Protein AF-A0A1I2I7W9-F1 (afdb_monomer)

Sequence (180 aa):
MHSGESLHETDEVDRSGVEVEASRLRRAVLVIGSAEVLRALRAHGTIAWFRISAGVDPLDSLGRPPLVVLRYADPQDRVRLAIPPTVETFEGNVAWVADVSAENWNLEPRRVRDELSGAAPGYPGVLSDLKHGDQDFCIRATRDLELLLARIERLHDGVRGGGPVRAGHRNPEFSPHRLH

Radius of gyration: 27.95 Å; Cα contacts (8 Å, |Δi|>4): 196; chains: 1; bounding box: 94×87×68 Å

Organism: NCBI:txid68239

pLDDT: mean 79.41, std 20.88, range [38.62, 98.19]

Mean predicted aligned error: 13.18 Å

Nearest PDB structures (foldseek):
  6zv6-assembly1_h  TM=3.767E-01  e=3.930E-01  Homo sapiens
  1j3m-assembly1_B  TM=2.142E-01  e=5.155E-02  Thermus thermophilus
  3khx-assembly1_A  TM=4.811E-01  e=2.342E+00  Staphylococcus aureus subsp. aureus COL
  4qjv-assembly2_D  TM=3.549E-01  e=1.266E+00  Thermococcus kodakarensis KOD1
  5ckw-assembly1_A  TM=4.582E-01  e=2.649E+00  Legionella pneumophila str. Lens

Solvent-accessible surface area (backbone atoms only — not comparable to full-atom values): 11030 Å² total; per-residue (Å²): 136,84,90,88,83,84,88,79,93,85,88,84,77,64,66,64,59,55,52,50,51,50,48,48,62,63,64,63,62,71,71,56,48,73,64,60,55,47,53,31,54,47,71,80,39,57,69,69,45,76,51,74,42,46,18,64,39,90,88,79,70,43,33,27,46,42,36,37,39,35,23,53,70,64,75,51,66,71,55,68,66,47,50,35,59,55,36,62,68,44,90,56,85,53,60,43,41,46,48,67,91,53,76,61,27,38,43,34,37,43,66,59,53,51,50,62,69,70,45,62,90,88,63,82,53,58,60,55,50,44,27,76,73,35,48,69,57,12,49,42,42,36,57,35,49,56,58,49,39,59,54,57,43,53,66,67,75,77,73,82,73,80,66,82,80,76,86,79,77,88,82,79,85,85,78,86,78,84,81,134

Foldseek 3Di:
DDDDDYDDDDDPPDPPVVVVVVVVVVVPQVPPDPVLLCLLPCLQAAWPDKDWQATADPPPRFTWFTKIKTAHPDRDVLLVVPLQVLQQPQPFPARWGWDPPDRIIMTGGPVLVVQVVPDDPPDPCSRVCCRVPPRVNRSRNNVSVNVSSVSSSPPVVPPPPPDDDPPDDDDDDDDDDDDD

Structure (mmCIF, N/CA/C/O backbone):
data_AF-A0A1I2I7W9-F1
#
_entry.id   AF-A0A1I2I7W9-F1
#
loop_
_atom_site.group_PDB
_atom_site.id
_atom_site.type_symbol
_atom_site.label_atom_id
_atom_site.label_alt_id
_atom_site.label_comp_id
_atom_site.label_asym_id
_atom_site.label_entity_id
_atom_site.label_seq_id
_atom_site.pdbx_PDB_ins_code
_atom_site.Cartn_x
_atom_site.Cartn_y
_atom_site.Cartn_z
_atom_site.occupancy
_atom_site.B_iso_or_equiv
_atom_site.auth_seq_id
_atom_site.auth_comp_id
_atom_site.auth_asym_id
_atom_site.auth_atom_id
_atom_site.pdbx_PDB_model_num
ATOM 1 N N . MET A 1 1 ? 60.727 -49.723 -18.153 1.00 43.91 1 MET A N 1
ATOM 2 C CA . MET A 1 1 ? 60.410 -48.639 -17.203 1.00 43.91 1 MET A CA 1
ATOM 3 C C . MET A 1 1 ? 58.992 -48.196 -17.494 1.00 43.91 1 MET A C 1
ATOM 5 O O . MET A 1 1 ? 58.698 -47.868 -18.635 1.00 43.91 1 MET A O 1
ATOM 9 N N . HIS A 1 2 ? 58.114 -48.379 -16.512 1.00 43.47 2 HIS A N 1
ATOM 10 C CA . HIS A 1 2 ? 56.685 -48.088 -16.572 1.00 43.47 2 HIS A CA 1
ATOM 11 C C . HIS A 1 2 ? 56.391 -46.593 -16.390 1.00 43.47 2 HIS A C 1
ATOM 13 O O . HIS A 1 2 ? 57.210 -45.871 -15.825 1.00 43.47 2 HIS A O 1
ATOM 19 N N . SER A 1 3 ? 55.156 -46.243 -16.760 1.00 43.12 3 SER A N 1
ATOM 20 C CA . SER A 1 3 ? 54.293 -45.232 -16.133 1.00 43.12 3 SER A CA 1
ATOM 21 C C . SER A 1 3 ? 54.180 -43.880 -16.830 1.00 43.12 3 SER A C 1
ATOM 23 O O . SER A 1 3 ? 55.151 -43.147 -16.987 1.00 43.12 3 SER A O 1
ATOM 25 N N . GLY A 1 4 ? 52.929 -43.548 -17.165 1.00 43.44 4 GLY A N 1
ATOM 26 C CA . GLY A 1 4 ? 52.498 -42.220 -17.581 1.00 43.44 4 GLY A CA 1
ATOM 27 C C . GLY A 1 4 ? 51.052 -42.146 -18.087 1.00 43.44 4 GLY A C 1
ATOM 28 O O . GLY A 1 4 ? 50.809 -41.409 -19.032 1.00 43.44 4 GLY A O 1
ATOM 29 N N . GLU A 1 5 ? 50.112 -42.911 -17.517 1.00 47.84 5 GLU A N 1
ATOM 30 C CA . GLU A 1 5 ? 48.668 -42.715 -17.726 1.00 47.84 5 GLU A CA 1
ATOM 31 C C . GLU A 1 5 ? 48.056 -41.940 -16.542 1.00 47.84 5 GLU A C 1
ATOM 33 O O . GLU A 1 5 ? 48.283 -42.306 -15.389 1.00 47.84 5 GLU A O 1
ATOM 38 N N . SER A 1 6 ? 47.184 -40.979 -16.881 1.00 48.12 6 SER A N 1
ATOM 39 C CA . SER A 1 6 ? 45.877 -40.697 -16.251 1.00 48.12 6 SER A CA 1
ATOM 40 C C . SER A 1 6 ? 45.653 -39.491 -15.309 1.00 48.12 6 SER A C 1
ATOM 42 O O . SER A 1 6 ? 46.415 -39.247 -14.378 1.00 48.12 6 SER A O 1
ATOM 44 N N . LEU A 1 7 ? 44.465 -38.889 -15.546 1.00 48.12 7 LEU A N 1
ATOM 45 C CA . LEU A 1 7 ? 43.529 -38.129 -14.676 1.00 48.12 7 LEU A CA 1
ATOM 46 C C . LEU A 1 7 ? 43.910 -36.680 -14.303 1.00 48.12 7 LEU A C 1
ATOM 48 O O . LEU A 1 7 ? 45.039 -36.411 -13.920 1.00 48.12 7 LEU A O 1
ATOM 52 N N . HIS A 1 8 ? 43.056 -35.654 -14.432 1.00 43.59 8 HIS A N 1
ATOM 53 C CA . HIS A 1 8 ? 41.634 -35.454 -14.066 1.00 43.59 8 HIS A CA 1
ATOM 54 C C . HIS A 1 8 ? 41.047 -34.336 -14.973 1.00 43.59 8 HIS A C 1
ATOM 56 O O . HIS A 1 8 ? 41.769 -33.388 -15.266 1.00 43.59 8 HIS A O 1
ATOM 62 N N . GLU A 1 9 ? 39.825 -34.299 -15.525 1.00 49.66 9 GLU A N 1
ATOM 63 C CA . GLU A 1 9 ? 38.468 -34.674 -15.077 1.00 49.66 9 GLU A CA 1
ATOM 64 C C . GLU A 1 9 ? 38.151 -34.301 -13.625 1.00 49.66 9 GLU A C 1
ATOM 66 O O . 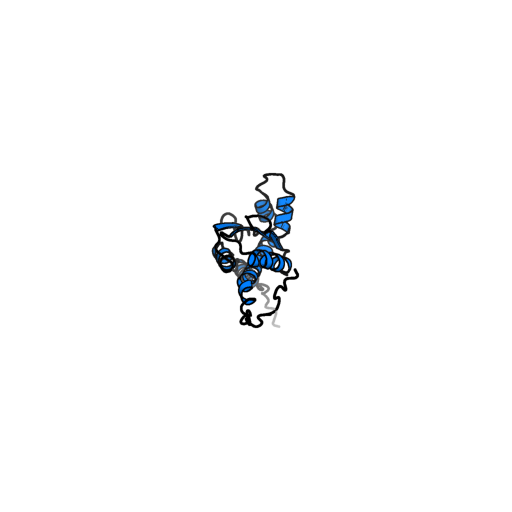GLU A 1 9 ? 38.387 -35.093 -12.718 1.00 49.66 9 GLU A O 1
ATOM 71 N N . THR A 1 10 ? 37.702 -33.056 -13.420 1.00 47.03 10 THR A N 1
ATOM 72 C CA . THR A 1 10 ? 36.359 -32.682 -12.920 1.00 47.03 10 THR A CA 1
ATOM 73 C C . THR A 1 10 ? 36.389 -31.219 -12.475 1.00 47.03 10 THR A C 1
ATOM 75 O O . THR A 1 10 ? 36.989 -30.906 -11.452 1.00 47.03 10 THR A O 1
ATOM 78 N N . ASP A 1 11 ? 35.707 -30.339 -13.204 1.00 44.62 11 ASP A N 1
ATOM 79 C CA . ASP A 1 11 ? 35.277 -29.035 -12.679 1.00 44.62 11 ASP A CA 1
ATOM 80 C C . ASP A 1 11 ? 33.856 -28.745 -13.192 1.00 44.62 11 ASP A C 1
ATOM 82 O O . ASP A 1 11 ? 33.544 -27.740 -13.827 1.00 44.62 11 ASP A O 1
ATOM 86 N N . GLU A 1 12 ? 32.983 -29.730 -12.978 1.00 46.81 12 GLU A N 1
ATOM 87 C CA . GLU A 1 12 ? 31.532 -29.605 -13.113 1.00 46.81 12 GLU A CA 1
ATOM 88 C C . GLU A 1 12 ? 30.945 -29.390 -11.710 1.00 46.81 12 GLU A C 1
ATOM 90 O O . GLU A 1 12 ? 30.095 -30.128 -11.218 1.00 46.81 12 GLU A O 1
ATOM 95 N N . VAL A 1 13 ? 31.491 -28.394 -11.009 1.00 53.72 13 VAL A N 1
ATOM 96 C CA . VAL A 1 13 ? 31.003 -27.969 -9.701 1.00 53.72 13 VAL A CA 1
ATOM 97 C C . VAL A 1 13 ? 29.753 -27.112 -9.909 1.00 53.72 13 VAL A C 1
ATOM 99 O O . VAL A 1 13 ? 29.803 -25.954 -10.318 1.00 53.72 13 VAL A O 1
ATOM 102 N N . ASP A 1 14 ? 28.614 -27.744 -9.641 1.00 53.09 14 ASP A N 1
ATOM 103 C CA . ASP A 1 14 ? 27.475 -27.160 -8.925 1.00 53.09 14 ASP A CA 1
ATOM 104 C C . ASP A 1 14 ? 26.805 -25.904 -9.524 1.00 53.09 14 ASP A C 1
ATOM 106 O O . ASP A 1 14 ? 26.455 -24.954 -8.825 1.00 53.09 14 ASP A O 1
ATOM 110 N N . ARG A 1 15 ? 26.547 -25.892 -10.839 1.00 53.06 15 ARG A N 1
ATOM 111 C CA . ARG A 1 15 ? 25.581 -24.929 -11.419 1.00 53.06 15 ARG A CA 1
ATOM 112 C C . ARG A 1 15 ? 24.126 -25.300 -11.119 1.00 53.06 15 ARG A C 1
ATOM 114 O O . ARG A 1 15 ? 23.266 -24.423 -11.077 1.00 53.06 15 ARG A O 1
ATOM 121 N N . SER A 1 16 ? 23.851 -26.581 -10.875 1.00 55.00 16 SER A N 1
ATOM 122 C CA . SER A 1 16 ? 22.500 -27.091 -10.633 1.00 55.00 16 SER A CA 1
ATOM 123 C C . SER A 1 16 ? 21.972 -26.747 -9.235 1.00 55.00 16 SER A C 1
ATOM 125 O O . SER A 1 16 ? 20.783 -26.459 -9.108 1.00 55.00 16 SER A O 1
ATOM 127 N N . GLY A 1 17 ? 22.819 -26.687 -8.198 1.00 49.41 17 GLY A N 1
ATOM 128 C CA . GLY A 1 17 ? 22.410 -26.271 -6.853 1.00 49.41 17 GLY A CA 1
ATOM 129 C C . GLY A 1 17 ? 21.986 -24.802 -6.788 1.00 49.41 17 GLY A C 1
ATOM 130 O O . GLY A 1 17 ? 20.946 -24.478 -6.211 1.00 49.41 17 GLY A O 1
ATOM 131 N N . VAL A 1 18 ? 22.725 -23.917 -7.463 1.00 56.59 18 VAL A N 1
ATOM 132 C CA . VAL A 1 18 ? 22.418 -22.476 -7.531 1.00 56.59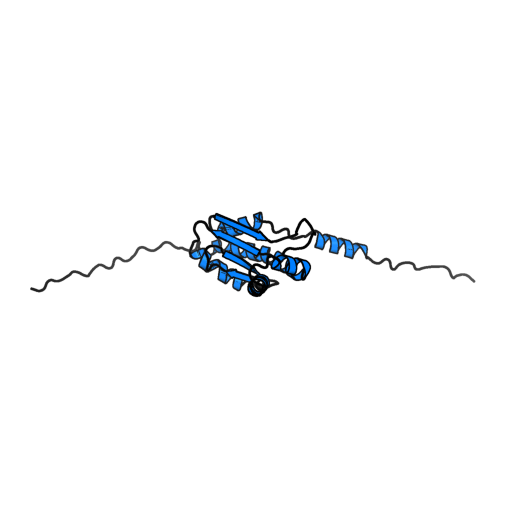 18 VAL A CA 1
ATOM 133 C C . VAL A 1 18 ? 21.115 -22.217 -8.290 1.00 56.59 18 VAL A C 1
ATOM 135 O O . VAL A 1 18 ? 20.316 -21.379 -7.877 1.00 56.59 18 VAL A O 1
ATOM 138 N N . GLU A 1 19 ? 20.854 -22.956 -9.368 1.00 51.69 19 GLU A N 1
ATOM 139 C CA . GLU A 1 19 ? 19.636 -22.805 -10.169 1.00 51.69 19 GLU A CA 1
ATOM 140 C C . GLU A 1 19 ? 18.394 -23.374 -9.463 1.00 51.69 19 GLU A C 1
ATOM 142 O O . GLU A 1 19 ? 17.304 -22.809 -9.575 1.00 51.69 19 GLU A O 1
ATOM 147 N N . VAL A 1 20 ? 18.549 -24.437 -8.665 1.00 56.00 20 VAL A N 1
ATOM 148 C CA . VAL A 1 20 ? 17.473 -25.008 -7.838 1.00 56.00 20 VAL A CA 1
ATOM 149 C C . VAL A 1 20 ? 17.155 -24.118 -6.636 1.00 56.00 20 VAL A C 1
ATOM 151 O O . VAL A 1 20 ? 15.976 -23.914 -6.340 1.00 56.00 20 VAL A O 1
ATOM 154 N N . GLU A 1 21 ? 18.158 -23.531 -5.982 1.00 51.69 21 GLU A N 1
ATOM 155 C CA . GLU A 1 21 ? 17.942 -22.605 -4.865 1.00 51.69 21 GLU A CA 1
ATOM 156 C C . GLU A 1 21 ? 17.396 -21.255 -5.356 1.00 51.69 21 GLU A C 1
ATOM 158 O O . GLU A 1 21 ? 16.448 -20.722 -4.779 1.00 51.69 21 GLU A O 1
ATOM 163 N N . ALA A 1 22 ? 17.871 -20.758 -6.505 1.00 51.78 22 ALA A N 1
ATOM 164 C CA . ALA A 1 22 ? 17.261 -19.626 -7.197 1.00 51.78 22 ALA A CA 1
ATOM 165 C C . ALA A 1 22 ? 15.827 -19.945 -7.647 1.00 51.78 22 ALA A C 1
ATOM 167 O O . ALA A 1 22 ? 14.956 -19.090 -7.537 1.00 51.78 22 ALA A O 1
ATOM 168 N N . SER A 1 23 ? 15.536 -21.172 -8.089 1.00 45.94 23 SER A N 1
ATOM 169 C CA . SER A 1 23 ? 14.178 -21.616 -8.436 1.00 45.94 23 SER A CA 1
ATOM 170 C C . SER A 1 23 ? 13.271 -21.791 -7.216 1.00 45.94 23 SER A C 1
ATOM 172 O O . SER A 1 23 ? 12.064 -21.592 -7.328 1.00 45.94 23 SER A O 1
ATOM 174 N N . ARG A 1 24 ? 13.819 -22.123 -6.041 1.00 48.16 24 ARG A N 1
ATOM 175 C CA . ARG A 1 24 ? 13.096 -22.161 -4.757 1.00 48.16 24 ARG A CA 1
ATOM 176 C C . ARG A 1 24 ? 12.835 -20.764 -4.209 1.00 48.16 24 ARG A C 1
ATOM 178 O O . ARG A 1 24 ? 11.709 -20.489 -3.804 1.00 48.16 24 ARG A O 1
ATOM 185 N N . LEU A 1 25 ? 13.811 -19.862 -4.296 1.00 50.16 25 LEU A N 1
ATOM 186 C CA . LEU A 1 25 ? 13.644 -18.436 -4.004 1.00 50.16 25 LEU A CA 1
ATOM 187 C C . LEU A 1 25 ? 12.655 -17.776 -4.981 1.00 50.16 25 LEU A C 1
ATOM 189 O O . LEU A 1 25 ? 11.844 -16.958 -4.564 1.00 50.16 25 LEU A O 1
ATOM 193 N N . ARG A 1 26 ? 12.633 -18.210 -6.249 1.00 49.19 26 ARG A N 1
ATOM 194 C CA . ARG A 1 26 ? 11.609 -17.845 -7.245 1.00 49.19 26 ARG A CA 1
ATOM 195 C C . ARG A 1 26 ? 10.261 -18.536 -7.030 1.00 49.19 26 ARG A C 1
ATOM 197 O O . ARG A 1 26 ? 9.287 -18.083 -7.607 1.00 49.19 26 ARG A O 1
ATOM 204 N N . ARG A 1 27 ? 10.175 -19.622 -6.249 1.00 44.84 27 ARG A N 1
ATOM 205 C CA . ARG A 1 27 ? 8.915 -20.327 -5.922 1.00 44.84 27 ARG A CA 1
ATOM 206 C C . ARG A 1 27 ? 8.287 -19.874 -4.613 1.00 44.84 27 ARG A C 1
ATOM 208 O O . ARG A 1 27 ? 7.080 -20.029 -4.459 1.00 44.84 27 ARG A O 1
ATOM 215 N N . ALA A 1 28 ? 9.050 -19.255 -3.718 1.00 49.22 28 ALA A N 1
ATOM 216 C CA . ALA A 1 28 ? 8.508 -18.449 -2.631 1.00 49.22 28 ALA A CA 1
ATOM 217 C C . ALA A 1 28 ? 8.076 -17.071 -3.164 1.00 49.22 28 ALA A C 1
ATOM 219 O O . ALA A 1 28 ? 8.448 -16.030 -2.626 1.00 49.22 28 ALA A O 1
ATOM 220 N N . VAL A 1 29 ? 7.308 -17.055 -4.260 1.00 52.34 29 VAL A N 1
ATOM 221 C CA . VAL A 1 29 ? 6.604 -15.846 -4.674 1.00 52.34 29 VAL A CA 1
ATOM 222 C C . VAL A 1 29 ? 5.611 -15.551 -3.565 1.00 52.34 29 VAL A C 1
ATOM 224 O O . VAL A 1 29 ? 4.635 -16.276 -3.381 1.00 52.34 29 VAL A O 1
ATOM 227 N N . LEU A 1 30 ? 5.891 -14.506 -2.798 1.00 56.38 30 LEU A N 1
ATOM 228 C CA . LEU A 1 30 ? 4.980 -13.957 -1.809 1.00 56.38 30 LEU A CA 1
ATOM 229 C C . LEU A 1 30 ? 3.735 -13.433 -2.530 1.00 56.38 30 LEU A C 1
ATOM 231 O O . LEU A 1 30 ? 3.679 -12.292 -2.986 1.00 56.38 30 LEU A O 1
ATOM 235 N N . VAL A 1 31 ? 2.738 -14.302 -2.680 1.00 65.56 31 VAL A N 1
ATOM 236 C CA . VAL A 1 31 ? 1.418 -13.928 -3.181 1.00 65.56 31 VAL A CA 1
ATOM 237 C C . VAL A 1 31 ? 0.658 -13.310 -2.014 1.00 65.56 31 VAL A C 1
ATOM 239 O O . VAL A 1 31 ? -0.099 -13.983 -1.324 1.00 65.56 31 VAL A O 1
ATOM 242 N N . ILE A 1 32 ? 0.867 -12.016 -1.774 1.00 78.25 32 ILE A N 1
ATOM 243 C CA . ILE A 1 32 ? -0.098 -11.247 -0.986 1.00 78.25 32 ILE A CA 1
ATOM 244 C C . ILE A 1 32 ? -1.285 -10.976 -1.893 1.00 78.25 32 ILE A C 1
ATOM 246 O O . ILE A 1 32 ? -1.196 -10.197 -2.847 1.00 78.25 32 ILE A O 1
ATOM 250 N N . GLY A 1 33 ? -2.388 -11.656 -1.608 1.00 82.38 33 GLY A N 1
ATOM 251 C CA . GLY A 1 33 ? -3.647 -11.473 -2.296 1.00 82.38 33 GLY A CA 1
ATOM 252 C C . GLY A 1 33 ? -4.551 -10.473 -1.5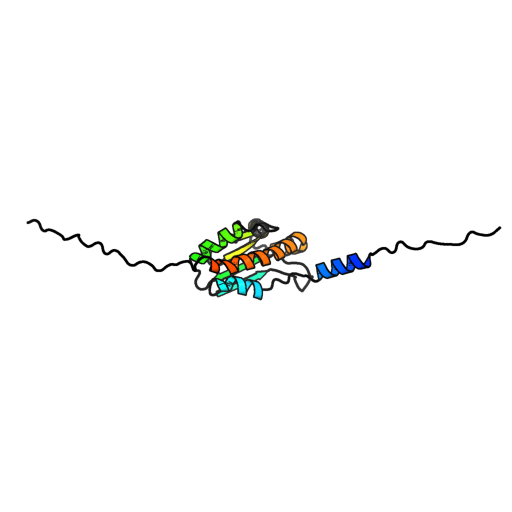85 1.00 82.38 33 GLY A C 1
ATOM 253 O O . GLY A 1 33 ? -4.293 -9.971 -0.489 1.00 82.38 33 GLY A O 1
ATOM 254 N N . SER A 1 34 ? -5.693 -10.212 -2.215 1.00 87.19 34 SER A N 1
ATOM 255 C CA . SER A 1 34 ? -6.764 -9.419 -1.614 1.00 87.19 34 SER A CA 1
ATOM 256 C C . SER A 1 34 ? -7.295 -10.025 -0.312 1.00 87.19 34 SER A C 1
ATOM 258 O O . SER A 1 34 ? -7.804 -9.289 0.529 1.00 87.19 34 SER A O 1
ATOM 260 N N . ALA A 1 35 ? -7.208 -11.348 -0.141 1.00 89.75 35 ALA A N 1
ATOM 261 C CA . ALA A 1 35 ? -7.740 -12.048 1.024 1.00 89.75 35 ALA A CA 1
ATOM 262 C C . ALA A 1 35 ? -6.951 -11.725 2.301 1.00 89.75 35 ALA A C 1
ATOM 264 O O . ALA A 1 35 ? -7.554 -11.421 3.330 1.00 89.75 35 ALA A O 1
ATOM 265 N N . GLU A 1 36 ? -5.620 -11.729 2.227 1.00 90.25 36 GLU A N 1
ATOM 266 C CA . GLU A 1 36 ? -4.722 -11.426 3.345 1.00 90.25 36 GLU A CA 1
ATOM 267 C C . GLU A 1 36 ? -4.892 -9.975 3.798 1.00 90.25 36 GLU A C 1
ATOM 269 O O . GLU A 1 36 ? -5.042 -9.698 4.989 1.00 90.25 36 GLU A O 1
ATOM 274 N N . VAL A 1 37 ? -4.957 -9.055 2.832 1.00 92.31 37 VAL A N 1
ATOM 275 C CA . VAL A 1 37 ? -5.154 -7.623 3.088 1.00 92.31 37 VAL A CA 1
ATOM 276 C C . VAL A 1 37 ? -6.516 -7.368 3.723 1.00 92.31 37 VAL A C 1
ATOM 278 O O . VAL A 1 37 ? -6.613 -6.680 4.739 1.00 92.31 37 VAL A O 1
ATOM 281 N N . LEU A 1 38 ? -7.575 -7.970 3.172 1.00 92.50 38 LEU A N 1
ATOM 282 C CA . LEU A 1 38 ? -8.913 -7.868 3.745 1.00 92.50 38 LEU A CA 1
ATOM 283 C C . LEU A 1 38 ? -8.981 -8.430 5.160 1.00 92.50 38 LEU A C 1
ATOM 285 O O . LEU A 1 38 ? -9.647 -7.829 5.997 1.00 92.50 38 LEU A O 1
ATOM 289 N N . ARG A 1 39 ? -8.337 -9.568 5.431 1.00 92.44 39 ARG A N 1
ATOM 290 C CA . ARG A 1 39 ? -8.335 -10.184 6.763 1.00 92.44 39 ARG A CA 1
ATOM 291 C C . ARG A 1 39 ? -7.741 -9.231 7.799 1.00 92.44 39 ARG A C 1
ATOM 293 O O . ARG A 1 39 ? -8.414 -8.930 8.781 1.00 92.44 39 ARG A O 1
ATOM 300 N N . ALA A 1 40 ? -6.541 -8.711 7.539 1.00 92.44 40 ALA A N 1
ATOM 301 C CA . ALA A 1 40 ? -5.843 -7.819 8.462 1.00 92.44 40 ALA A CA 1
ATOM 302 C C . ALA A 1 40 ? -6.617 -6.516 8.724 1.00 92.44 40 ALA A C 1
ATOM 304 O O . ALA A 1 40 ? -6.694 -6.051 9.859 1.00 92.44 40 ALA A O 1
ATOM 305 N N . LEU A 1 41 ? -7.227 -5.934 7.687 1.00 92.50 41 LEU A N 1
ATOM 306 C CA . LEU A 1 41 ? -7.978 -4.682 7.808 1.00 92.50 41 LEU A CA 1
ATOM 307 C C . LEU A 1 41 ? -9.363 -4.881 8.447 1.00 92.50 41 LEU A C 1
ATOM 309 O O . LEU A 1 41 ? -9.802 -4.051 9.239 1.00 92.50 41 LEU A O 1
ATOM 313 N N . ARG A 1 42 ? -10.045 -6.003 8.174 1.00 93.00 42 ARG A N 1
ATOM 314 C CA . ARG A 1 42 ? -11.357 -6.316 8.775 1.00 93.00 42 ARG A CA 1
ATOM 315 C C . ARG A 1 42 ? -11.306 -6.543 10.278 1.00 93.00 42 ARG A C 1
ATOM 317 O O . ARG A 1 42 ? -12.351 -6.439 10.914 1.00 93.00 42 ARG A O 1
ATOM 324 N N . ALA A 1 43 ? -10.130 -6.810 10.844 1.00 90.81 43 ALA A N 1
ATOM 325 C CA . ALA A 1 43 ? -9.961 -6.819 12.293 1.00 90.81 43 ALA A CA 1
ATOM 326 C C . ALA A 1 43 ? -10.481 -5.505 12.911 1.00 90.81 43 ALA A C 1
ATOM 328 O O . ALA A 1 43 ? -11.188 -5.530 13.918 1.00 90.81 43 ALA A O 1
ATOM 329 N N . HIS A 1 44 ? -10.250 -4.374 12.236 1.00 90.19 44 HIS A N 1
ATOM 330 C CA . HIS A 1 44 ? -10.481 -3.028 12.768 1.00 90.19 44 HIS A CA 1
ATOM 331 C C . HIS A 1 44 ? -11.886 -2.474 12.534 1.00 90.19 44 HIS A C 1
ATOM 333 O O . HIS A 1 44 ? -12.262 -1.486 13.166 1.00 90.19 44 HIS A O 1
ATOM 339 N N . GLY A 1 45 ? -12.677 -3.096 11.658 1.00 91.00 45 GLY A N 1
ATOM 340 C CA . GLY A 1 45 ? -14.034 -2.656 11.351 1.00 91.00 45 GLY A CA 1
ATOM 341 C C . GLY A 1 45 ? -14.577 -3.202 10.034 1.00 91.00 45 GLY A C 1
ATOM 342 O O . GLY A 1 45 ? -13.907 -3.918 9.287 1.00 91.00 45 GLY A O 1
ATOM 343 N N . THR A 1 46 ? -15.820 -2.836 9.725 1.00 93.38 46 THR A N 1
ATOM 344 C CA . THR A 1 46 ? -16.470 -3.228 8.471 1.00 93.38 46 THR A CA 1
ATOM 345 C C . THR A 1 46 ? -15.922 -2.402 7.316 1.00 93.38 46 THR A C 1
ATOM 347 O O . THR A 1 46 ? -16.039 -1.180 7.306 1.00 93.38 46 THR A O 1
ATOM 350 N N . ILE A 1 47 ? -15.359 -3.068 6.312 1.00 94.38 47 ILE A N 1
ATOM 351 C CA . ILE A 1 47 ? -14.894 -2.431 5.076 1.00 94.38 47 ILE A CA 1
ATOM 352 C C . ILE A 1 47 ? -16.087 -2.270 4.129 1.00 94.38 47 ILE A C 1
ATOM 354 O O . ILE A 1 47 ? -16.667 -3.266 3.699 1.00 94.38 47 ILE A O 1
ATOM 358 N N . ALA A 1 48 ? -16.437 -1.027 3.793 1.00 95.00 48 ALA A N 1
ATOM 359 C CA . ALA A 1 48 ? -17.469 -0.716 2.804 1.00 95.00 48 ALA A CA 1
ATOM 360 C C . ALA A 1 48 ? -16.966 -0.930 1.371 1.00 95.00 48 ALA A C 1
ATOM 362 O O . ALA A 1 48 ? -17.734 -1.276 0.478 1.00 95.00 48 ALA A O 1
ATOM 363 N N . TRP A 1 49 ? -15.676 -0.679 1.144 1.00 93.50 49 TRP A N 1
ATOM 364 C CA . TRP A 1 49 ? -15.057 -0.713 -0.175 1.00 93.50 49 TRP A CA 1
ATOM 365 C C . TRP A 1 49 ? -13.535 -0.888 -0.064 1.00 93.50 49 TRP A C 1
ATOM 367 O O . TRP A 1 49 ? -12.933 -0.349 0.862 1.00 93.50 49 TRP A O 1
ATOM 377 N N . PHE A 1 50 ? -12.906 -1.615 -0.999 1.00 95.50 50 PHE A N 1
ATOM 378 C CA . PHE A 1 50 ? -11.448 -1.697 -1.108 1.00 95.50 50 PHE A CA 1
ATOM 379 C C . PHE A 1 50 ? -10.949 -2.028 -2.529 1.00 95.50 50 PHE A C 1
ATOM 381 O O . PHE A 1 50 ? -11.608 -2.726 -3.296 1.00 95.50 50 PHE A O 1
ATOM 388 N N . ARG A 1 51 ? -9.732 -1.579 -2.840 1.00 95.12 51 ARG A N 1
ATOM 389 C CA . ARG A 1 51 ? -8.915 -1.932 -4.007 1.00 95.12 51 ARG A CA 1
ATOM 390 C C . ARG A 1 51 ? -7.504 -2.267 -3.560 1.00 95.12 51 ARG A C 1
ATOM 392 O O . ARG A 1 51 ? -7.000 -1.697 -2.595 1.00 95.12 51 ARG A O 1
ATOM 399 N N . ILE A 1 52 ? -6.862 -3.154 -4.310 1.00 94.19 52 ILE A N 1
ATOM 400 C CA . ILE A 1 52 ? -5.457 -3.485 -4.122 1.00 94.19 52 ILE A CA 1
ATOM 401 C C . ILE A 1 52 ? -4.752 -3.682 -5.464 1.00 94.19 52 ILE A C 1
ATOM 403 O O . ILE A 1 52 ? -5.269 -4.352 -6.356 1.00 94.19 52 ILE A O 1
ATOM 407 N N . SER A 1 53 ? -3.552 -3.124 -5.570 1.00 93.50 53 SER A N 1
ATOM 408 C CA . SER A 1 53 ? -2.496 -3.564 -6.480 1.00 93.50 53 SER A CA 1
ATOM 409 C C . SER A 1 53 ? -1.408 -4.170 -5.609 1.00 93.50 53 SER A C 1
ATOM 411 O O . SER A 1 53 ? -0.917 -3.471 -4.740 1.00 93.50 53 SER A O 1
ATOM 413 N N . ALA A 1 54 ? -1.084 -5.453 -5.761 1.00 90.75 54 ALA A N 1
ATOM 414 C CA . ALA A 1 54 ? 0.020 -6.120 -5.063 1.00 90.75 54 ALA A CA 1
ATOM 415 C C . ALA A 1 54 ? 0.293 -7.491 -5.700 1.00 90.75 54 ALA A C 1
ATOM 417 O O . ALA A 1 54 ? -0.508 -7.984 -6.510 1.00 90.75 54 ALA A O 1
ATOM 418 N N . GLY A 1 55 ? 1.408 -8.109 -5.311 1.00 88.62 55 GLY A N 1
ATOM 419 C CA . GLY A 1 55 ? 1.776 -9.454 -5.742 1.00 88.62 55 GLY A CA 1
ATOM 420 C C . GLY A 1 55 ? 2.136 -9.519 -7.224 1.00 88.62 55 GLY A C 1
ATOM 421 O O . GLY A 1 55 ? 2.394 -8.498 -7.862 1.00 88.62 55 GLY A O 1
ATOM 422 N N . VAL A 1 56 ? 2.154 -10.728 -7.775 1.00 90.56 56 VAL A N 1
ATOM 423 C CA . VAL A 1 56 ? 2.552 -10.959 -9.168 1.00 90.56 56 VAL A CA 1
ATOM 424 C C . VAL A 1 56 ? 1.384 -10.736 -10.123 1.00 90.56 56 VAL A C 1
ATOM 426 O O . VAL A 1 56 ? 0.264 -11.193 -9.885 1.00 90.56 56 VAL A O 1
ATOM 429 N N . ASP A 1 57 ? 1.652 -10.010 -11.202 1.00 88.00 57 ASP A N 1
ATOM 430 C CA . ASP A 1 57 ? 0.737 -9.821 -12.316 1.00 88.00 57 ASP A CA 1
ATOM 431 C C . ASP A 1 57 ? 0.698 -11.101 -13.178 1.00 88.00 57 ASP A C 1
ATOM 433 O O . ASP A 1 57 ? 1.745 -11.564 -13.638 1.00 88.00 57 ASP A O 1
ATOM 437 N N . PRO A 1 58 ? -0.479 -11.713 -13.401 1.00 86.69 58 PRO A N 1
ATOM 438 C CA . PRO A 1 58 ? -0.578 -12.953 -14.166 1.00 86.69 58 PRO A CA 1
ATOM 439 C C . PRO A 1 58 ? -0.250 -12.789 -15.657 1.00 86.69 58 PRO A C 1
ATOM 441 O O . PRO A 1 58 ? -0.045 -13.797 -16.329 1.00 86.69 58 PRO A O 1
ATOM 444 N N . LEU A 1 59 ? -0.234 -11.562 -16.192 1.00 90.56 59 LEU A N 1
ATOM 445 C CA . LEU A 1 59 ? -0.012 -11.324 -17.621 1.00 90.56 59 LEU A CA 1
ATOM 446 C C . LEU A 1 59 ? 1.469 -11.371 -18.009 1.00 90.56 59 LEU A C 1
ATOM 448 O O . LEU A 1 59 ? 1.802 -11.889 -19.071 1.00 90.56 59 LEU A O 1
ATOM 452 N N . ASP A 1 60 ? 2.347 -10.842 -17.160 1.00 92.56 60 ASP A N 1
ATOM 453 C CA . ASP A 1 60 ? 3.781 -10.699 -17.447 1.00 92.56 60 ASP A CA 1
ATOM 454 C C . ASP A 1 60 ? 4.690 -11.280 -16.355 1.00 92.56 60 ASP A C 1
ATOM 456 O O . ASP A 1 60 ? 5.911 -11.259 -16.490 1.00 92.56 60 ASP A O 1
ATOM 460 N N . SER A 1 61 ? 4.109 -11.867 -15.303 1.00 91.00 61 SER A N 1
ATOM 461 C CA . SER A 1 61 ? 4.828 -12.441 -14.158 1.00 91.00 61 SER A CA 1
ATOM 462 C C . SER A 1 61 ? 5.675 -11.433 -13.371 1.00 91.00 61 SER A C 1
ATOM 464 O O . SER A 1 61 ? 6.543 -11.839 -12.596 1.00 91.00 61 SER A O 1
ATOM 466 N N . LEU A 1 62 ? 5.416 -10.130 -13.522 1.00 93.06 62 LEU A N 1
ATOM 467 C CA . LEU A 1 62 ? 6.119 -9.083 -12.787 1.00 93.06 62 LEU A CA 1
ATOM 468 C C . LEU A 1 62 ? 5.438 -8.769 -11.451 1.00 93.06 62 LEU A C 1
ATOM 470 O O . LEU A 1 62 ? 4.213 -8.803 -11.318 1.00 93.06 62 LEU A O 1
ATOM 474 N N . GLY A 1 63 ? 6.236 -8.416 -10.445 1.00 92.56 63 GLY A N 1
ATOM 475 C CA . GLY A 1 63 ? 5.734 -7.911 -9.172 1.00 92.56 63 GLY A CA 1
ATOM 476 C C . GLY A 1 63 ? 5.115 -6.528 -9.347 1.00 92.56 63 GLY A C 1
ATOM 477 O O . GLY A 1 63 ? 5.742 -5.631 -9.909 1.00 92.56 63 GLY A O 1
ATOM 478 N N . ARG A 1 64 ? 3.895 -6.339 -8.847 1.00 94.12 64 ARG A N 1
ATOM 479 C CA . ARG A 1 64 ? 3.221 -5.041 -8.827 1.00 94.12 64 ARG A CA 1
ATOM 480 C C . ARG A 1 64 ? 3.642 -4.248 -7.592 1.00 94.12 64 ARG A C 1
ATOM 482 O O . ARG A 1 64 ? 3.692 -4.827 -6.503 1.00 94.12 64 ARG A O 1
ATOM 489 N N . PRO A 1 65 ? 3.877 -2.931 -7.715 1.00 95.62 65 PRO A N 1
ATOM 490 C CA . PRO A 1 65 ? 4.060 -2.094 -6.541 1.00 95.62 6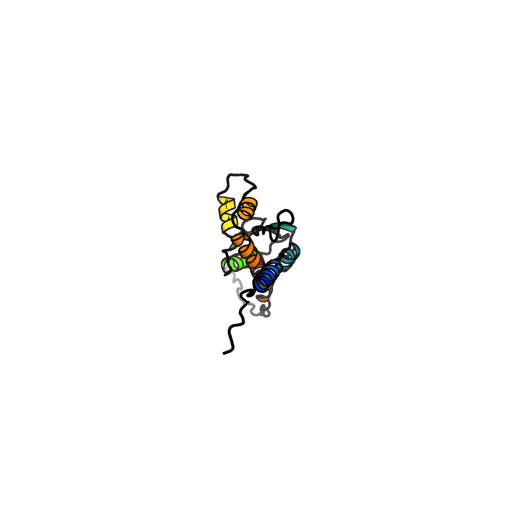5 PRO A CA 1
ATOM 491 C C . PRO A 1 65 ? 2.780 -2.140 -5.688 1.00 95.62 65 PRO A C 1
ATOM 493 O O . PRO A 1 65 ? 1.672 -2.032 -6.238 1.00 95.62 65 PRO A O 1
ATOM 496 N N . PRO A 1 66 ? 2.908 -2.332 -4.363 1.00 96.12 66 PRO A N 1
ATOM 497 C CA . PRO A 1 66 ? 1.756 -2.410 -3.493 1.00 96.12 66 PRO A CA 1
ATOM 498 C C . PRO A 1 66 ? 1.068 -1.048 -3.359 1.00 96.12 66 PRO A C 1
ATOM 500 O O . PRO A 1 66 ? 1.709 -0.042 -3.072 1.00 96.12 66 PRO A O 1
ATOM 503 N N . LEU A 1 67 ? -0.248 -1.038 -3.528 1.00 96.50 67 LEU A N 1
ATOM 504 C CA . LEU A 1 67 ? -1.138 0.081 -3.248 1.00 96.50 67 LEU A CA 1
ATOM 505 C C . LEU A 1 67 ? -2.449 -0.494 -2.727 1.00 96.50 67 LEU A C 1
ATOM 507 O O . LEU A 1 67 ? -3.118 -1.252 -3.434 1.00 96.50 67 LEU A O 1
ATOM 511 N N . VAL A 1 68 ? -2.826 -0.127 -1.508 1.00 97.06 68 VAL A N 1
ATOM 512 C CA . VAL A 1 68 ? -4.113 -0.490 -0.916 1.00 97.06 68 VAL A CA 1
ATOM 513 C C . VAL A 1 68 ? -4.932 0.777 -0.734 1.00 97.06 68 VAL A C 1
ATOM 515 O O . VAL A 1 68 ? -4.496 1.714 -0.074 1.00 97.06 68 VAL A O 1
ATOM 518 N N . VAL A 1 69 ? -6.137 0.785 -1.297 1.00 96.62 69 VAL A N 1
ATOM 519 C CA . VAL A 1 69 ? -7.110 1.868 -1.128 1.00 96.62 69 VAL A CA 1
ATOM 520 C C . VAL A 1 69 ? -8.354 1.273 -0.500 1.00 96.62 69 VAL A C 1
ATOM 522 O O . VAL A 1 69 ? -8.915 0.326 -1.047 1.00 96.62 69 VAL A O 1
ATOM 525 N N . LEU A 1 70 ? -8.814 1.791 0.632 1.00 96.31 70 LEU A N 1
ATOM 526 C CA . LEU A 1 70 ? -9.990 1.248 1.312 1.00 96.31 70 LEU A CA 1
ATOM 527 C C . LEU A 1 70 ? -10.873 2.326 1.929 1.00 96.31 70 LEU A C 1
ATOM 529 O O . LEU A 1 70 ? -10.446 3.449 2.147 1.00 96.31 70 LEU A O 1
ATOM 533 N N . ARG A 1 71 ? -12.104 1.954 2.265 1.00 94.81 71 ARG A N 1
ATOM 534 C CA . ARG A 1 71 ? -13.019 2.768 3.061 1.00 94.81 71 ARG A CA 1
ATOM 535 C C . ARG A 1 71 ? -13.731 1.891 4.079 1.00 94.81 71 ARG A C 1
ATOM 537 O O . ARG A 1 71 ? -14.366 0.898 3.712 1.00 94.81 71 ARG A O 1
ATOM 544 N N . TYR A 1 72 ? -13.659 2.275 5.349 1.00 93.88 72 TYR A N 1
ATOM 545 C CA . TYR A 1 72 ? -14.491 1.683 6.395 1.00 93.88 72 TYR A CA 1
ATOM 546 C C . TYR A 1 72 ? -15.921 2.224 6.303 1.00 93.88 72 TYR A C 1
ATOM 548 O O . TYR A 1 72 ? -16.126 3.393 5.989 1.00 93.88 72 TYR A O 1
ATOM 556 N N . ALA A 1 73 ? -16.909 1.368 6.566 1.00 91.75 73 ALA A N 1
ATOM 557 C CA . ALA A 1 73 ? -18.317 1.759 6.647 1.00 91.75 73 ALA A CA 1
ATOM 558 C C . ALA A 1 73 ? -18.578 2.687 7.842 1.00 91.75 73 ALA A C 1
ATOM 560 O O . ALA A 1 73 ? -19.407 3.584 7.757 1.00 91.75 73 ALA A O 1
ATOM 561 N N . ASP A 1 74 ? -17.836 2.468 8.927 1.00 87.19 74 ASP A N 1
ATOM 562 C CA . ASP A 1 74 ? -17.836 3.290 10.131 1.00 87.19 74 ASP A CA 1
ATOM 563 C C . ASP A 1 74 ? -16.387 3.379 10.649 1.00 87.19 74 ASP A C 1
ATOM 565 O O . ASP A 1 74 ? -15.915 2.467 11.341 1.00 87.19 74 ASP A O 1
ATOM 569 N N . PRO A 1 75 ? -15.606 4.385 10.205 1.00 77.19 75 PRO A N 1
ATOM 570 C CA . PRO A 1 75 ? -14.216 4.530 10.607 1.00 77.19 75 PRO A CA 1
ATOM 571 C C . PRO A 1 75 ? -14.147 4.968 12.069 1.00 77.19 75 PRO A C 1
ATOM 573 O O . PRO A 1 75 ? -14.290 6.145 12.387 1.00 77.19 75 PRO A O 1
ATOM 576 N N . GLN A 1 76 ? -13.873 4.022 12.961 1.00 79.12 76 GLN A N 1
ATOM 577 C CA . GLN A 1 76 ? -13.691 4.341 14.372 1.00 79.12 76 GLN A CA 1
ATOM 578 C C . GLN A 1 76 ? -12.442 5.210 14.576 1.00 79.12 76 GLN A C 1
ATOM 580 O O . GLN A 1 76 ? -11.365 4.879 14.069 1.00 79.12 76 GLN A O 1
ATOM 585 N N . ASP A 1 77 ? -12.557 6.265 15.388 1.00 82.00 77 ASP A N 1
ATOM 586 C CA . ASP A 1 77 ? -11.457 7.202 15.675 1.00 82.00 77 ASP A CA 1
ATOM 587 C C . ASP A 1 77 ? -10.190 6.488 16.155 1.00 82.00 77 ASP A C 1
ATOM 589 O O . ASP A 1 77 ? -9.081 6.836 15.753 1.00 82.00 77 ASP A O 1
ATOM 593 N N . ARG A 1 78 ? -10.341 5.409 16.934 1.00 83.62 78 ARG A N 1
ATOM 594 C CA . ARG A 1 78 ? -9.207 4.589 17.391 1.00 83.62 78 ARG A CA 1
ATOM 595 C C . ARG A 1 78 ? -8.355 4.057 16.234 1.00 83.62 78 ARG A C 1
ATOM 597 O O . ARG A 1 78 ? -7.139 4.008 16.348 1.00 83.62 78 ARG A O 1
ATOM 604 N N . VAL A 1 79 ? -8.982 3.664 15.125 1.00 86.00 79 VAL A N 1
ATOM 605 C CA . VAL A 1 79 ? -8.302 3.066 13.967 1.00 86.00 79 VAL A CA 1
ATOM 606 C C . VAL A 1 79 ? -7.610 4.163 13.163 1.00 86.00 79 VAL A C 1
ATOM 608 O O . VAL A 1 79 ? -6.454 3.998 12.775 1.00 86.00 79 VAL A O 1
ATOM 611 N N . ARG A 1 80 ? -8.282 5.313 12.995 1.00 88.44 80 ARG A N 1
ATOM 612 C CA . ARG A 1 80 ? -7.699 6.522 12.388 1.00 88.44 80 ARG A CA 1
ATOM 613 C C . ARG A 1 80 ? -6.456 7.000 13.125 1.00 88.44 80 ARG A C 1
ATOM 615 O O . ARG A 1 80 ? -5.516 7.447 12.484 1.00 88.44 80 ARG A O 1
ATOM 622 N N . LEU A 1 81 ? -6.453 6.898 14.451 1.00 88.94 81 LEU A N 1
ATOM 623 C CA . LEU A 1 81 ? -5.335 7.330 15.287 1.00 88.94 81 LEU A CA 1
ATOM 624 C C . LEU A 1 81 ? -4.226 6.275 15.403 1.00 88.94 81 LEU A C 1
ATOM 626 O O . LEU A 1 81 ? -3.077 6.639 15.626 1.00 88.94 81 LEU A O 1
ATOM 630 N N . ALA A 1 82 ? -4.539 4.984 15.256 1.00 90.25 82 ALA A N 1
ATOM 631 C CA . ALA A 1 82 ? -3.566 3.908 15.454 1.00 90.25 82 ALA A CA 1
ATOM 632 C C . ALA A 1 82 ? -2.814 3.502 14.177 1.00 90.25 82 ALA A C 1
ATOM 634 O O . ALA A 1 82 ? -1.619 3.202 14.245 1.00 90.25 82 ALA A O 1
ATOM 635 N N . ILE A 1 83 ? -3.482 3.469 13.017 1.00 91.81 83 ILE A N 1
ATOM 636 C CA . ILE A 1 83 ? -2.865 2.973 11.776 1.00 91.81 83 ILE A CA 1
ATOM 637 C C . ILE A 1 83 ? -1.728 3.885 11.283 1.00 91.81 83 ILE A C 1
ATOM 639 O O . ILE A 1 83 ? -0.640 3.350 11.065 1.00 91.81 83 ILE A O 1
ATOM 643 N N . PRO A 1 84 ? -1.893 5.218 11.144 1.00 94.12 84 PRO A N 1
ATOM 644 C CA . PRO A 1 84 ? -0.831 6.061 10.596 1.00 94.12 84 PRO A CA 1
ATOM 645 C C . PRO A 1 84 ? 0.483 5.996 11.388 1.00 94.12 84 PRO A C 1
ATOM 647 O O . PRO A 1 84 ? 1.499 5.677 10.773 1.00 94.12 84 PRO A O 1
ATOM 650 N N . PRO A 1 85 ? 0.502 6.129 12.732 1.00 93.38 85 PRO A N 1
ATOM 651 C CA . PRO A 1 85 ? 1.746 5.993 13.496 1.00 93.38 85 PRO A CA 1
ATOM 652 C C . PRO A 1 85 ? 2.372 4.597 13.393 1.00 93.38 85 PRO A C 1
ATOM 654 O O . PRO A 1 85 ? 3.593 4.449 13.389 1.00 93.38 85 PRO A O 1
ATOM 657 N N . THR A 1 86 ? 1.550 3.550 13.293 1.00 94.50 86 THR A N 1
ATOM 658 C CA . THR A 1 86 ? 2.031 2.168 13.127 1.00 94.50 86 THR A CA 1
ATOM 659 C C . THR A 1 86 ? 2.753 1.979 11.799 1.00 94.50 86 THR A C 1
ATOM 661 O O . 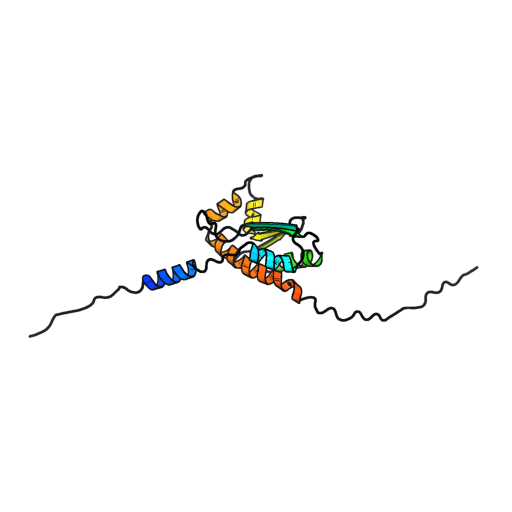THR A 1 86 ? 3.759 1.275 11.745 1.00 94.50 86 THR A O 1
ATOM 664 N N . VAL A 1 87 ? 2.238 2.611 10.746 1.00 96.00 87 VAL A N 1
ATOM 665 C CA . VAL A 1 87 ? 2.811 2.581 9.399 1.00 96.00 87 VAL A CA 1
ATOM 666 C C . VAL A 1 87 ? 4.049 3.472 9.310 1.00 96.00 87 VAL A C 1
ATOM 668 O O . VAL A 1 87 ? 5.052 3.059 8.740 1.00 96.00 87 VAL A O 1
ATOM 671 N N . GLU A 1 88 ? 4.025 4.660 9.913 1.00 93.94 88 GLU A N 1
ATOM 672 C CA . GLU A 1 88 ? 5.169 5.581 9.924 1.00 93.94 88 GLU A CA 1
ATOM 673 C C . GLU A 1 88 ? 6.366 5.038 10.714 1.00 93.94 88 GLU A C 1
ATOM 675 O O . GLU A 1 88 ? 7.509 5.277 10.336 1.00 93.94 88 GLU A O 1
ATOM 680 N N . THR A 1 89 ? 6.119 4.277 11.784 1.00 94.56 89 THR A N 1
ATOM 681 C CA . THR A 1 89 ? 7.164 3.633 12.607 1.00 94.56 89 THR A CA 1
ATOM 682 C C . THR A 1 89 ? 7.496 2.204 12.161 1.00 94.56 89 THR A C 1
ATOM 684 O O . THR A 1 89 ? 8.072 1.415 12.920 1.00 94.56 89 THR A O 1
ATOM 687 N N . PHE A 1 90 ? 7.079 1.812 10.958 1.00 96.50 90 PHE A N 1
ATOM 688 C CA . PHE A 1 90 ? 7.414 0.512 10.397 1.00 96.50 90 PHE A CA 1
ATOM 689 C C . PHE A 1 90 ? 8.809 0.540 9.761 1.00 96.50 90 PHE A C 1
ATOM 691 O O . PHE A 1 90 ? 9.041 1.208 8.756 1.00 96.50 90 PHE A O 1
ATOM 698 N N . GLU A 1 91 ? 9.733 -0.221 10.345 1.00 94.38 91 GLU A N 1
ATOM 699 C CA . GLU A 1 91 ? 11.101 -0.393 9.849 1.00 94.38 91 GLU A CA 1
ATOM 700 C C . GLU A 1 91 ? 11.154 -1.559 8.851 1.00 94.38 91 GLU A C 1
ATOM 702 O O . GLU A 1 91 ? 11.510 -2.689 9.189 1.00 94.38 91 GLU A O 1
ATOM 707 N N . GLY A 1 92 ? 10.711 -1.282 7.624 1.00 95.19 92 GLY A N 1
ATOM 708 C CA . GLY A 1 92 ? 10.754 -2.208 6.493 1.00 95.19 92 GLY A CA 1
ATOM 709 C C . GLY A 1 92 ? 11.957 -2.004 5.571 1.00 95.19 92 GLY A C 1
ATOM 710 O O . GLY A 1 92 ? 12.860 -1.211 5.832 1.00 95.19 92 GLY A O 1
ATOM 711 N N . ASN A 1 93 ? 11.940 -2.707 4.441 1.00 97.44 93 ASN A N 1
ATOM 712 C CA . ASN A 1 93 ? 12.885 -2.519 3.342 1.00 97.44 93 ASN A CA 1
ATOM 713 C C . ASN A 1 93 ? 12.654 -1.204 2.575 1.00 97.44 93 ASN A C 1
ATOM 715 O O . ASN A 1 93 ? 13.575 -0.687 1.941 1.00 97.44 93 ASN A O 1
ATOM 719 N N . VAL A 1 94 ? 11.425 -0.683 2.579 1.00 97.62 94 VAL A N 1
ATOM 720 C CA . VAL A 1 94 ? 11.047 0.606 1.988 1.00 97.62 94 VAL A CA 1
ATOM 721 C C . VAL A 1 94 ? 10.234 1.433 2.982 1.00 97.62 94 VAL A C 1
ATOM 723 O O . VAL A 1 94 ? 9.617 0.904 3.902 1.00 97.62 94 VAL A O 1
ATOM 726 N N . ALA A 1 95 ? 10.212 2.753 2.795 1.00 97.75 95 ALA A N 1
ATOM 727 C CA . ALA A 1 95 ? 9.388 3.637 3.614 1.00 97.75 95 ALA A CA 1
ATOM 728 C C . ALA A 1 95 ? 7.906 3.527 3.226 1.00 97.75 95 ALA A C 1
ATOM 730 O O . ALA A 1 95 ? 7.577 3.524 2.037 1.00 97.75 95 ALA A O 1
ATOM 731 N N . TRP A 1 96 ? 7.021 3.525 4.222 1.00 98.19 96 TRP A N 1
ATOM 732 C CA . TRP A 1 96 ? 5.570 3.429 4.051 1.00 98.19 96 TRP A CA 1
ATOM 733 C C . TRP A 1 96 ? 4.843 4.662 4.557 1.00 98.19 96 TRP A C 1
ATOM 735 O O . TRP A 1 96 ? 5.357 5.420 5.384 1.00 98.19 96 TRP A O 1
ATOM 745 N N . VAL A 1 97 ? 3.638 4.867 4.031 1.00 97.56 97 VAL A N 1
ATOM 746 C CA . VAL A 1 97 ? 2.739 5.942 4.437 1.00 97.56 97 VAL A CA 1
ATOM 747 C C . VAL A 1 97 ? 1.306 5.431 4.470 1.00 97.56 97 VAL A C 1
ATOM 749 O O . VAL A 1 97 ? 0.904 4.614 3.641 1.00 97.56 97 VAL A O 1
ATOM 752 N N . ALA A 1 98 ? 0.540 5.924 5.439 1.00 97.00 98 ALA A N 1
ATOM 753 C CA . ALA A 1 98 ? -0.901 5.751 5.469 1.00 97.00 98 ALA A CA 1
ATOM 754 C C . ALA A 1 98 ? -1.565 7.122 5.507 1.00 97.00 98 ALA A C 1
ATOM 756 O O . ALA A 1 98 ? -1.353 7.892 6.442 1.00 97.00 98 ALA A O 1
ATOM 757 N N . ASP A 1 99 ? -2.362 7.416 4.489 1.00 95.50 99 ASP A N 1
ATOM 758 C CA . ASP A 1 99 ? -3.171 8.626 4.439 1.00 95.50 99 ASP A CA 1
ATOM 759 C C . ASP A 1 99 ? -4.614 8.271 4.787 1.00 95.50 99 ASP A C 1
ATOM 761 O O . ASP A 1 99 ? -5.264 7.497 4.087 1.00 95.50 99 ASP A O 1
ATOM 765 N N . VAL A 1 100 ? -5.095 8.830 5.895 1.00 94.75 100 VAL A N 1
ATOM 766 C CA . VAL A 1 100 ? -6.454 8.633 6.421 1.00 94.75 100 VAL A CA 1
ATOM 767 C C . VAL A 1 100 ? -7.238 9.948 6.493 1.00 94.75 100 VAL A C 1
ATOM 769 O O . VAL A 1 100 ? -8.270 10.021 7.170 1.00 94.75 100 VAL A O 1
ATOM 772 N N . SER A 1 101 ? -6.735 10.996 5.825 1.00 91.50 101 SER A N 1
ATOM 773 C CA . SER A 1 101 ? -7.312 12.347 5.830 1.00 91.50 101 SER A CA 1
ATOM 774 C C . SER A 1 101 ? -8.663 12.420 5.111 1.00 91.50 101 SER A C 1
ATOM 776 O O . SER A 1 101 ? -9.520 13.219 5.487 1.00 91.50 101 SER A O 1
ATOM 778 N N . ALA A 1 102 ? -8.880 11.553 4.120 1.00 92.44 102 ALA A N 1
ATOM 779 C CA . ALA A 1 102 ? -10.117 11.446 3.355 1.00 92.44 102 ALA A CA 1
ATOM 780 C C . ALA A 1 102 ? -10.993 10.258 3.807 1.00 92.44 102 ALA A C 1
ATOM 782 O O . ALA A 1 102 ? -10.661 9.497 4.720 1.00 92.44 102 ALA A O 1
ATOM 783 N N . GLU A 1 103 ? -12.148 10.082 3.155 1.00 90.75 103 GLU A N 1
ATOM 784 C CA . GLU A 1 103 ? -12.974 8.876 3.329 1.00 90.75 103 GLU A CA 1
ATOM 785 C C . GLU A 1 103 ? -12.274 7.614 2.815 1.00 90.75 103 GLU A C 1
ATOM 787 O O . GLU A 1 103 ? -12.400 6.547 3.414 1.00 90.75 103 GLU A O 1
ATOM 792 N N . ASN A 1 104 ? -11.552 7.742 1.699 1.00 94.56 104 ASN A N 1
ATOM 793 C CA . ASN A 1 104 ? -10.739 6.669 1.146 1.00 94.56 104 ASN A CA 1
ATOM 794 C C . ASN A 1 104 ? -9.344 6.767 1.748 1.00 94.56 104 ASN A C 1
ATOM 796 O O . ASN A 1 104 ? -8.666 7.779 1.582 1.00 94.56 104 ASN A O 1
ATOM 800 N N . TRP A 1 105 ? -8.944 5.723 2.454 1.00 95.94 105 TRP A N 1
ATOM 801 C CA . TRP A 1 105 ? -7.633 5.621 3.061 1.00 95.94 105 TRP A CA 1
ATOM 802 C C . TRP A 1 105 ? -6.688 4.935 2.098 1.00 95.94 105 TRP A C 1
ATOM 804 O O . TRP A 1 105 ? -7.055 3.933 1.477 1.00 95.94 105 TRP A O 1
ATOM 814 N N . ASN A 1 106 ? -5.471 5.452 2.026 1.00 96.75 106 ASN A N 1
ATOM 815 C CA . ASN A 1 106 ? -4.402 4.887 1.221 1.00 96.75 106 ASN A CA 1
ATOM 816 C C . ASN A 1 106 ? -3.345 4.289 2.142 1.00 96.75 106 ASN A C 1
ATOM 818 O O . ASN A 1 106 ? -2.971 4.900 3.141 1.00 96.75 106 ASN A O 1
ATOM 822 N N . LEU A 1 107 ? -2.860 3.105 1.789 1.00 97.50 107 LEU A N 1
ATOM 823 C CA . LEU A 1 107 ? -1.689 2.476 2.379 1.00 97.50 107 LEU A CA 1
ATOM 824 C C . LEU A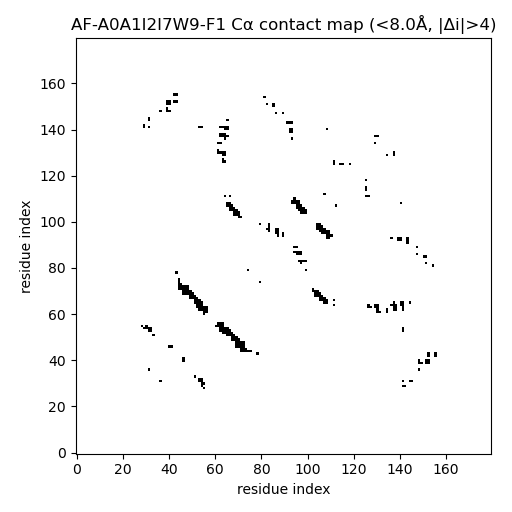 1 107 ? -0.757 2.079 1.238 1.00 97.50 107 LEU A C 1
ATOM 826 O O . LEU A 1 107 ? -1.084 1.213 0.421 1.00 97.50 107 LEU A O 1
ATOM 830 N N . GLU A 1 108 ? 0.395 2.734 1.179 1.00 97.56 108 GLU A N 1
ATOM 831 C CA . GLU A 1 108 ? 1.309 2.636 0.046 1.00 97.56 108 GLU A CA 1
ATOM 832 C C . GLU A 1 108 ? 2.759 2.916 0.469 1.00 97.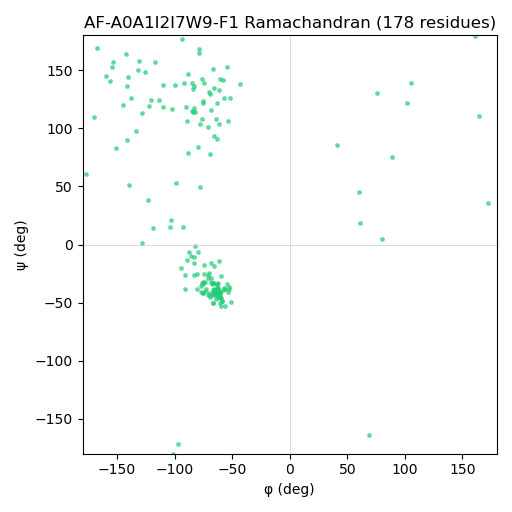56 108 GLU A C 1
ATOM 834 O O . GLU A 1 108 ? 3.006 3.590 1.476 1.00 97.56 108 GLU A O 1
ATOM 839 N N . PRO A 1 109 ? 3.753 2.426 -0.287 1.00 98.06 109 PRO A N 1
ATOM 840 C CA . PRO A 1 109 ? 5.121 2.891 -0.152 1.00 98.06 109 PRO A CA 1
ATOM 841 C C . PRO A 1 109 ? 5.214 4.389 -0.447 1.00 98.06 109 PRO A C 1
ATOM 843 O O . PRO A 1 109 ? 4.611 4.885 -1.398 1.00 98.06 109 PRO A O 1
ATOM 846 N N . ARG A 1 110 ? 6.065 5.104 0.292 1.00 97.81 110 ARG A N 1
ATOM 847 C CA . ARG A 1 110 ? 6.293 6.544 0.105 1.00 97.81 110 ARG A CA 1
ATOM 848 C C . ARG A 1 110 ? 6.658 6.891 -1.338 1.00 97.81 110 ARG A C 1
ATOM 850 O O . ARG A 1 110 ? 6.121 7.844 -1.880 1.00 97.81 110 ARG A O 1
ATOM 857 N N . ARG A 1 111 ? 7.488 6.066 -1.983 1.00 97.88 111 ARG A N 1
ATOM 858 C CA . ARG A 1 111 ? 7.850 6.250 -3.394 1.00 97.88 111 ARG A CA 1
ATOM 859 C C . ARG A 1 111 ? 6.638 6.195 -4.326 1.00 97.88 111 ARG A C 1
ATOM 861 O O . ARG A 1 111 ? 6.565 7.002 -5.236 1.00 97.88 111 ARG A O 1
ATOM 868 N N . VAL A 1 112 ? 5.684 5.285 -4.100 1.00 97.31 112 VAL A N 1
ATOM 869 C CA . VAL A 1 112 ? 4.454 5.226 -4.912 1.00 97.31 112 VAL A CA 1
ATOM 870 C C . VAL A 1 112 ? 3.688 6.541 -4.788 1.00 97.31 112 VAL A C 1
ATOM 872 O O . VAL A 1 112 ? 3.307 7.115 -5.804 1.00 97.31 112 VAL A O 1
ATOM 875 N N . ARG A 1 113 ? 3.545 7.064 -3.564 1.00 96.56 113 ARG A N 1
ATOM 876 C CA . ARG A 1 113 ? 2.900 8.359 -3.319 1.00 96.56 113 ARG A CA 1
ATOM 877 C C . ARG A 1 113 ? 3.607 9.513 -4.023 1.00 96.56 113 ARG A C 1
ATOM 879 O O . ARG A 1 113 ? 2.948 10.362 -4.623 1.00 96.56 113 ARG A O 1
ATOM 886 N N . ASP A 1 114 ? 4.931 9.561 -3.919 1.00 97.06 114 ASP A N 1
ATOM 887 C CA . ASP A 1 114 ? 5.737 10.644 -4.479 1.00 97.06 114 ASP A CA 1
ATOM 888 C C . ASP A 1 114 ? 5.642 10.649 -6.018 1.00 97.06 114 ASP A C 1
ATOM 890 O O . ASP A 1 114 ? 5.419 11.699 -6.617 1.00 97.06 114 ASP A O 1
ATOM 894 N N . GLU A 1 115 ? 5.693 9.473 -6.652 1.00 96.44 115 GLU A N 1
ATOM 895 C CA . GLU A 1 115 ? 5.531 9.309 -8.106 1.00 96.44 115 GLU A CA 1
ATOM 896 C C . GLU A 1 115 ? 4.102 9.655 -8.564 1.00 96.44 115 GLU A C 1
ATOM 898 O O . GLU A 1 115 ? 3.919 10.349 -9.562 1.00 96.44 115 GLU A O 1
ATOM 903 N N . LEU A 1 116 ? 3.071 9.241 -7.814 1.00 94.38 116 LEU A N 1
ATOM 904 C CA . LEU A 1 116 ? 1.676 9.611 -8.093 1.00 94.38 116 LEU A CA 1
ATOM 905 C C . LEU A 1 116 ? 1.448 11.124 -7.981 1.00 94.38 116 LEU A C 1
ATOM 907 O O . LEU A 1 116 ? 0.694 11.690 -8.770 1.00 94.38 116 LEU A O 1
ATOM 911 N N . SER A 1 117 ? 2.104 11.775 -7.020 1.00 93.19 117 SER A N 1
ATOM 912 C CA . SER A 1 117 ? 1.994 13.222 -6.796 1.00 93.19 117 SER A CA 1
ATOM 913 C C . SER A 1 117 ? 2.770 14.036 -7.835 1.00 93.19 117 SER A C 1
ATOM 915 O O . SER A 1 117 ? 2.368 15.150 -8.163 1.00 93.19 117 SER A O 1
ATOM 917 N N . GLY A 1 118 ? 3.884 13.496 -8.340 1.00 93.62 118 GLY A N 1
ATOM 918 C CA . GLY A 1 118 ? 4.707 14.120 -9.378 1.00 93.62 118 GLY A CA 1
ATOM 919 C C . GLY A 1 118 ? 4.214 1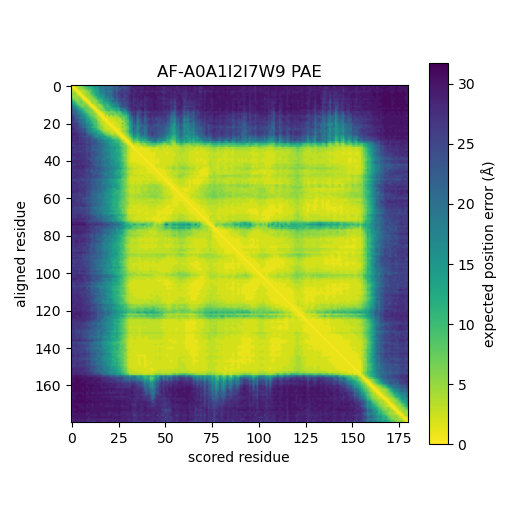3.877 -10.808 1.00 93.62 118 GLY A C 1
ATOM 920 O O . GLY A 1 118 ? 4.642 14.574 -11.729 1.00 93.62 118 GLY A O 1
ATOM 921 N N . ALA A 1 119 ? 3.325 12.903 -11.009 1.00 94.38 119 ALA A N 1
ATOM 922 C CA . ALA A 1 119 ? 2.798 12.562 -12.321 1.00 94.38 119 ALA A CA 1
ATOM 923 C C . ALA A 1 119 ? 1.922 13.674 -12.918 1.00 94.38 119 ALA A C 1
ATOM 925 O O . ALA A 1 119 ? 1.237 14.424 -12.218 1.00 94.38 119 ALA A O 1
ATOM 926 N N . ALA A 1 120 ? 1.897 13.745 -14.253 1.00 91.75 120 ALA A N 1
ATOM 927 C CA . ALA A 1 120 ? 0.981 14.633 -14.956 1.00 91.75 120 ALA A CA 1
ATOM 928 C C . ALA A 1 120 ? -0.481 14.304 -14.580 1.00 91.75 120 ALA A C 1
ATOM 930 O O . ALA A 1 120 ? -0.827 13.122 -14.461 1.00 91.75 120 ALA A O 1
ATOM 931 N N . PRO A 1 121 ? -1.364 15.311 -14.428 1.00 88.56 121 PRO A N 1
ATOM 932 C CA . PRO A 1 121 ? -2.758 15.077 -14.070 1.00 88.56 121 PRO A CA 1
ATOM 933 C C . PRO A 1 121 ? -3.431 14.050 -14.987 1.00 88.56 121 PRO A C 1
ATOM 935 O O . PRO A 1 121 ? -3.431 14.192 -16.208 1.00 88.56 121 PRO A O 1
ATOM 938 N N . GLY A 1 122 ? -4.014 13.011 -14.386 1.00 82.94 122 GLY A N 1
ATOM 939 C CA . GLY A 1 122 ? -4.714 11.950 -15.110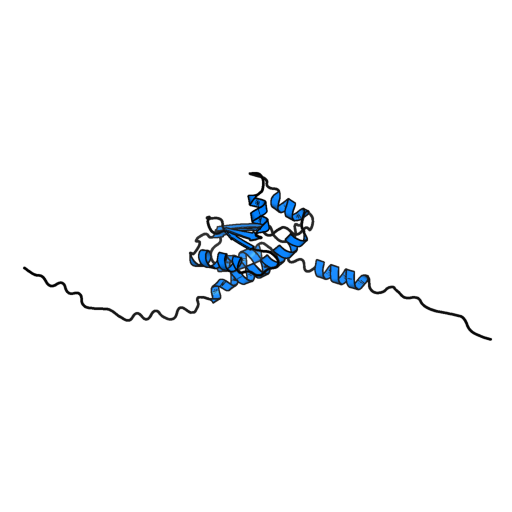 1.00 82.94 122 GLY A CA 1
ATOM 940 C C . GLY A 1 122 ? -3.815 10.877 -15.730 1.00 82.94 122 GLY A C 1
ATOM 941 O O . GLY A 1 122 ? -4.342 9.998 -16.407 1.00 82.94 122 GLY A O 1
ATOM 942 N N . TYR A 1 123 ? -2.497 10.904 -15.502 1.00 88.75 123 TYR A N 1
ATOM 943 C CA . TYR A 1 123 ? -1.601 9.852 -15.973 1.00 88.75 123 TYR A CA 1
ATOM 944 C C . TYR A 1 123 ? -1.851 8.528 -15.225 1.00 88.75 123 TYR A C 1
ATOM 946 O O . TYR A 1 123 ? -1.612 8.452 -14.018 1.00 88.75 123 TYR A O 1
ATOM 954 N N . PRO A 1 124 ? -2.304 7.458 -15.906 1.00 85.69 124 PRO A N 1
ATOM 955 C CA . PRO A 1 124 ? -2.634 6.199 -15.240 1.00 85.69 124 PRO A CA 1
ATOM 956 C C . PRO A 1 124 ? -1.425 5.259 -15.096 1.00 85.69 124 PRO A C 1
ATOM 958 O O . PRO A 1 124 ? -1.548 4.194 -14.493 1.00 85.69 124 PRO A O 1
ATOM 961 N N . GLY A 1 125 ? -0.276 5.609 -15.686 1.00 94.50 125 GLY A N 1
ATOM 962 C CA . GLY A 1 125 ? 0.837 4.685 -15.908 1.00 94.50 125 GLY A CA 1
ATOM 963 C C . GLY A 1 125 ? 1.783 4.487 -14.728 1.00 94.50 125 GLY A C 1
ATOM 964 O O . GLY A 1 125 ? 2.548 3.536 -14.764 1.00 94.50 125 GLY A O 1
ATOM 965 N N . VAL A 1 126 ? 1.707 5.286 -13.658 1.00 95.44 126 VAL A N 1
ATOM 966 C CA . VAL A 1 126 ? 2.708 5.288 -12.566 1.00 95.44 126 VAL A CA 1
ATOM 967 C C . VAL A 1 126 ? 3.009 3.894 -12.005 1.00 95.44 126 VAL A C 1
ATOM 969 O O . VAL A 1 126 ? 4.166 3.495 -11.902 1.00 95.44 126 VAL A O 1
ATOM 972 N N . LEU A 1 127 ? 1.978 3.112 -11.666 1.00 95.38 127 LEU A N 1
ATOM 973 C CA . LEU A 1 127 ? 2.187 1.763 -11.123 1.00 95.38 127 LEU A CA 1
ATOM 974 C C . LEU A 1 127 ? 2.761 0.802 -12.171 1.00 95.38 127 LEU A C 1
ATOM 976 O O . LEU A 1 127 ? 3.516 -0.103 -11.824 1.00 95.38 127 LEU A O 1
ATOM 980 N N . SER A 1 128 ? 2.405 0.995 -13.443 1.00 96.00 128 SER A N 1
ATOM 981 C CA . SER A 1 128 ? 2.962 0.227 -14.556 1.00 96.00 128 SER A CA 1
ATOM 982 C C . SER A 1 128 ? 4.425 0.591 -14.789 1.00 96.00 128 SER A C 1
ATOM 984 O O . SER A 1 128 ? 5.245 -0.300 -14.977 1.00 96.00 128 SER A O 1
ATOM 986 N N . ASP A 1 129 ? 4.783 1.867 -14.720 1.00 97.06 129 ASP A N 1
ATOM 987 C CA . ASP A 1 129 ? 6.160 2.320 -14.901 1.00 97.06 129 ASP A CA 1
ATOM 988 C C . ASP A 1 129 ? 7.048 1.821 -13.767 1.00 97.06 129 ASP A C 1
ATOM 990 O O . ASP A 1 129 ? 8.125 1.296 -14.022 1.00 97.06 129 ASP A O 1
ATOM 994 N N . LEU A 1 130 ? 6.569 1.876 -12.520 1.00 96.88 130 LEU A N 1
ATOM 995 C CA . LEU A 1 130 ? 7.270 1.284 -11.380 1.00 96.88 130 LEU A CA 1
ATOM 996 C C . LEU A 1 130 ? 7.408 -0.235 -11.522 1.00 96.88 130 LEU A C 1
ATOM 998 O O . LEU A 1 130 ? 8.484 -0.771 -11.263 1.00 96.88 130 LEU A O 1
ATOM 1002 N N . LYS A 1 131 ? 6.353 -0.921 -11.984 1.00 96.31 131 LYS A N 1
ATOM 1003 C CA . LYS A 1 131 ? 6.406 -2.355 -12.294 1.00 96.31 131 LYS A CA 1
ATOM 1004 C C . LYS A 1 131 ? 7.517 -2.643 -13.309 1.00 96.31 131 LYS A C 1
ATOM 1006 O O . LYS A 1 131 ? 8.380 -3.466 -13.046 1.00 96.31 131 LYS A O 1
ATOM 1011 N N . HIS A 1 132 ? 7.565 -1.966 -14.447 1.00 96.69 132 HIS A N 1
ATOM 1012 C CA . HIS A 1 132 ? 8.553 -2.301 -15.481 1.00 96.69 132 HIS A CA 1
ATOM 1013 C C . HIS A 1 132 ? 9.949 -1.718 -15.219 1.00 96.69 132 HIS A C 1
ATOM 1015 O O . HIS A 1 132 ? 10.937 -2.266 -15.701 1.00 96.69 132 HIS A O 1
ATOM 1021 N N . GLY A 1 133 ? 10.038 -0.621 -14.469 1.00 97.00 133 GLY A N 1
ATOM 1022 C CA . GLY A 1 133 ? 11.275 0.116 -14.230 1.00 97.00 133 GLY A CA 1
ATOM 1023 C C . GLY A 1 133 ? 12.057 -0.331 -12.996 1.00 97.00 133 GLY A C 1
ATOM 1024 O O . GLY A 1 133 ? 13.271 -0.152 -12.970 1.00 97.00 133 GLY A O 1
ATOM 1025 N N . ASP A 1 134 ? 11.402 -0.904 -11.978 1.00 97.50 134 ASP A N 1
ATOM 1026 C CA . ASP A 1 134 ? 12.069 -1.296 -10.730 1.00 97.50 134 ASP A CA 1
ATOM 1027 C C . ASP A 1 134 ? 11.386 -2.492 -10.039 1.00 97.50 134 ASP A C 1
ATOM 1029 O O . ASP A 1 134 ? 10.586 -2.366 -9.103 1.00 97.50 134 ASP A O 1
ATOM 1033 N N . GLN A 1 135 ? 11.726 -3.696 -10.503 1.00 96.25 135 GLN A N 1
ATOM 1034 C CA . GLN A 1 135 ? 11.218 -4.942 -9.925 1.00 96.25 135 GLN A CA 1
ATOM 1035 C C . GLN A 1 135 ? 11.732 -5.205 -8.507 1.00 96.25 135 GLN A C 1
ATOM 1037 O O . GLN A 1 135 ? 10.982 -5.718 -7.675 1.00 96.25 135 GLN A O 1
ATOM 1042 N N . ASP A 1 136 ? 12.962 -4.803 -8.194 1.00 96.12 136 ASP A N 1
ATOM 1043 C CA . ASP A 1 136 ? 13.529 -4.972 -6.856 1.00 96.12 136 ASP A CA 1
ATOM 1044 C C . ASP A 1 136 ? 12.737 -4.177 -5.816 1.00 96.12 136 ASP A C 1
ATOM 1046 O O . ASP A 1 136 ? 12.431 -4.681 -4.732 1.00 96.12 136 ASP A O 1
ATOM 1050 N N . PHE A 1 137 ? 12.353 -2.944 -6.149 1.00 97.00 137 PHE A N 1
ATOM 1051 C CA . PHE A 1 137 ? 11.433 -2.159 -5.338 1.00 97.00 137 PHE A CA 1
ATOM 1052 C C . PHE A 1 137 ? 10.090 -2.872 -5.157 1.00 97.00 137 PHE A C 1
ATOM 1054 O O . PHE A 1 137 ? 9.633 -2.997 -4.021 1.00 97.00 137 PHE A O 1
ATOM 1061 N N . CYS A 1 138 ? 9.481 -3.376 -6.233 1.00 96.12 138 CYS A N 1
ATOM 1062 C CA . CYS A 1 138 ? 8.180 -4.047 -6.165 1.00 96.12 138 CYS A CA 1
ATOM 1063 C C . CYS A 1 138 ? 8.211 -5.300 -5.274 1.00 96.12 138 CYS A C 1
ATOM 1065 O O . CYS A 1 138 ? 7.297 -5.518 -4.474 1.00 96.12 138 CYS A O 1
ATOM 1067 N N . ILE A 1 139 ? 9.280 -6.096 -5.363 1.00 93.62 139 ILE A N 1
ATOM 1068 C CA . ILE A 1 139 ? 9.481 -7.300 -4.547 1.00 93.62 139 ILE A CA 1
ATOM 1069 C C . ILE A 1 139 ? 9.678 -6.925 -3.073 1.00 93.62 139 ILE A C 1
ATOM 1071 O O . ILE A 1 139 ? 8.983 -7.461 -2.206 1.00 93.62 139 ILE A O 1
ATOM 1075 N N . ARG A 1 140 ? 10.581 -5.977 -2.775 1.00 95.44 140 ARG A N 1
ATOM 1076 C CA . ARG A 1 140 ? 10.836 -5.510 -1.399 1.00 95.44 140 ARG A CA 1
ATOM 1077 C C . ARG A 1 140 ? 9.586 -4.909 -0.764 1.00 95.44 140 ARG A C 1
ATOM 1079 O O . ARG A 1 140 ? 9.244 -5.261 0.360 1.00 95.44 140 ARG A O 1
ATOM 1086 N N . ALA A 1 141 ? 8.877 -4.059 -1.501 1.00 96.56 141 ALA A N 1
ATOM 1087 C CA . ALA A 1 141 ? 7.641 -3.452 -1.038 1.00 96.56 141 ALA A CA 1
ATOM 1088 C C . ALA A 1 141 ? 6.545 -4.509 -0.821 1.00 96.56 141 ALA A C 1
ATOM 1090 O O . ALA A 1 141 ? 5.852 -4.475 0.187 1.00 96.56 141 ALA A O 1
ATOM 1091 N N . THR A 1 142 ? 6.401 -5.497 -1.707 1.00 94.75 142 THR A N 1
ATOM 1092 C CA . THR A 1 142 ? 5.428 -6.580 -1.482 1.00 94.75 142 THR A CA 1
ATOM 1093 C C . THR A 1 142 ? 5.753 -7.349 -0.204 1.00 94.75 142 THR A C 1
ATOM 1095 O O . THR A 1 142 ? 4.861 -7.574 0.603 1.00 94.75 142 THR A O 1
ATOM 1098 N N . ARG A 1 143 ? 7.022 -7.686 0.049 1.00 93.56 143 ARG A N 1
ATOM 1099 C CA . ARG A 1 143 ? 7.423 -8.359 1.295 1.00 93.56 143 ARG A CA 1
ATOM 1100 C C . ARG A 1 143 ? 7.113 -7.527 2.540 1.00 93.56 143 ARG A C 1
ATOM 1102 O O . ARG A 1 143 ? 6.622 -8.058 3.533 1.00 93.56 143 ARG A O 1
ATOM 1109 N N . ASP A 1 144 ? 7.369 -6.227 2.480 1.00 96.31 144 ASP A N 1
ATOM 1110 C CA . ASP A 1 144 ? 7.047 -5.313 3.573 1.00 96.31 144 ASP A CA 1
ATOM 1111 C C . ASP A 1 144 ? 5.548 -5.247 3.863 1.00 96.31 144 ASP A C 1
ATOM 1113 O O . ASP A 1 144 ? 5.162 -5.200 5.029 1.00 96.31 144 ASP A O 1
ATOM 1117 N N . LEU A 1 145 ? 4.704 -5.282 2.825 1.00 95.81 145 LEU A N 1
ATOM 1118 C CA . LEU A 1 145 ? 3.253 -5.243 2.991 1.00 95.81 145 LEU A CA 1
ATOM 1119 C C . LEU A 1 145 ? 2.759 -6.396 3.874 1.00 95.81 145 LEU A C 1
ATOM 1121 O O . LEU A 1 145 ? 1.891 -6.180 4.713 1.00 95.81 145 LEU A O 1
ATOM 1125 N N . GLU A 1 146 ? 3.319 -7.601 3.739 1.00 93.50 146 GLU A N 1
ATOM 1126 C CA . GLU A 1 146 ? 2.937 -8.752 4.573 1.00 93.50 146 GLU A CA 1
ATOM 1127 C C . GLU A 1 146 ? 3.204 -8.470 6.053 1.00 93.50 146 GLU A C 1
ATOM 1129 O O . GLU A 1 146 ? 2.327 -8.627 6.908 1.00 93.50 146 GLU A O 1
ATOM 1134 N N . LEU A 1 147 ? 4.423 -8.014 6.346 1.00 94.62 147 LEU A N 1
ATOM 1135 C CA . LEU A 1 147 ? 4.880 -7.718 7.700 1.00 94.62 147 LEU A CA 1
ATOM 1136 C C . LEU A 1 147 ? 4.087 -6.559 8.308 1.00 94.62 147 LEU A C 1
ATOM 1138 O O . LEU A 1 147 ? 3.713 -6.601 9.484 1.00 94.62 147 LEU A O 1
ATOM 1142 N N . LEU A 1 148 ? 3.794 -5.545 7.496 1.00 95.62 148 LEU A N 1
ATOM 1143 C CA . LEU A 1 148 ? 3.017 -4.386 7.897 1.00 95.62 148 LEU A CA 1
ATOM 1144 C C . LEU A 1 148 ? 1.560 -4.756 8.192 1.00 95.62 148 LEU A C 1
ATOM 1146 O O . LEU A 1 148 ? 1.027 -4.342 9.220 1.00 95.62 148 LEU A O 1
ATOM 1150 N N . LEU A 1 149 ? 0.928 -5.586 7.359 1.00 94.25 149 LEU A N 1
ATOM 1151 C CA . LEU A 1 149 ? -0.432 -6.081 7.598 1.00 94.25 149 LEU A CA 1
ATOM 1152 C C . LEU A 1 149 ? -0.508 -6.916 8.875 1.00 94.25 149 LEU A C 1
ATOM 1154 O O . LEU A 1 149 ? -1.417 -6.710 9.676 1.00 94.25 149 LEU A O 1
ATOM 1158 N N . ALA A 1 150 ? 0.475 -7.786 9.117 1.00 93.44 150 ALA A N 1
ATOM 1159 C CA . ALA A 1 150 ? 0.557 -8.544 10.362 1.00 93.44 150 ALA A CA 1
ATOM 1160 C C . ALA A 1 150 ? 0.726 -7.631 11.592 1.00 93.44 150 ALA A C 1
ATOM 1162 O O . ALA A 1 150 ? 0.225 -7.943 12.673 1.00 93.44 150 ALA A O 1
ATOM 1163 N N . ARG A 1 151 ? 1.418 -6.491 11.455 1.00 93.50 151 ARG A N 1
ATOM 1164 C CA . ARG A 1 151 ? 1.533 -5.484 12.522 1.00 93.50 151 ARG A CA 1
ATOM 1165 C C . ARG A 1 151 ? 0.214 -4.742 12.745 1.00 93.50 151 ARG A C 1
ATOM 1167 O O . ARG A 1 151 ? -0.184 -4.574 13.895 1.00 93.50 151 ARG A O 1
ATOM 1174 N N . ILE A 1 152 ? -0.472 -4.347 11.672 1.00 93.06 152 ILE A N 1
ATOM 1175 C CA . ILE A 1 152 ? -1.782 -3.684 11.731 1.00 93.06 152 ILE A CA 1
ATOM 1176 C C . ILE A 1 152 ? -2.823 -4.609 12.372 1.00 93.06 152 ILE A C 1
ATOM 1178 O O . ILE A 1 152 ? -3.548 -4.179 13.263 1.00 93.06 152 ILE A O 1
ATOM 1182 N N . GLU A 1 153 ? -2.876 -5.885 11.989 1.00 92.12 153 GLU A N 1
ATOM 1183 C CA . GLU A 1 153 ? -3.812 -6.879 12.541 1.00 92.12 153 GLU A CA 1
ATOM 1184 C C . GLU A 1 153 ? -3.728 -6.970 14.081 1.00 92.12 153 GLU A C 1
ATOM 1186 O O . GLU A 1 153 ? -4.749 -7.097 14.755 1.00 92.12 153 GLU A O 1
ATOM 1191 N N . ARG A 1 154 ? -2.531 -6.786 14.657 1.00 90.31 154 ARG A N 1
ATOM 1192 C CA . ARG A 1 154 ? -2.279 -6.852 16.110 1.00 90.31 154 ARG A CA 1
ATOM 1193 C C . ARG A 1 154 ? -2.606 -5.581 16.897 1.00 90.31 154 ARG A C 1
ATOM 1195 O O . ARG A 1 154 ? -2.477 -5.596 18.120 1.00 90.31 154 ARG A O 1
ATOM 1202 N N . LEU A 1 155 ? -3.066 -4.490 16.272 1.00 85.50 155 LEU A N 1
ATOM 1203 C CA . LEU A 1 155 ? -3.401 -3.260 17.021 1.00 85.50 155 LEU A CA 1
ATOM 1204 C C . LEU A 1 155 ? -4.531 -3.470 18.055 1.00 85.50 155 LEU A C 1
ATOM 1206 O O . LEU A 1 155 ? -4.699 -2.654 18.959 1.00 85.50 155 LEU A O 1
ATOM 1210 N N . HIS A 1 156 ? -5.264 -4.587 17.975 1.00 63.50 156 HIS A N 1
ATOM 1211 C CA . HIS A 1 156 ? -6.309 -4.974 18.926 1.00 63.50 156 HIS A CA 1
ATOM 1212 C C . HIS A 1 156 ? -5.802 -5.387 20.314 1.00 63.50 156 HIS A C 1
ATOM 1214 O O . HIS A 1 156 ? -6.550 -5.259 21.288 1.00 63.50 156 HIS A O 1
ATOM 1220 N N . ASP A 1 157 ? -4.555 -5.846 20.440 1.00 54.56 157 ASP A N 1
ATOM 1221 C CA . ASP A 1 157 ? -4.078 -6.460 21.688 1.00 54.56 157 ASP A CA 1
ATOM 1222 C C . ASP A 1 157 ? -3.690 -5.436 22.774 1.00 54.56 157 ASP A C 1
ATOM 1224 O O . ASP A 1 157 ? -3.467 -5.801 23.927 1.00 54.56 157 ASP A O 1
ATOM 1228 N N . GLY A 1 158 ? -3.687 -4.136 22.455 1.00 48.16 158 GLY A N 1
ATOM 1229 C CA . GLY A 1 158 ? -3.333 -3.059 23.390 1.00 48.16 158 GLY A CA 1
ATOM 1230 C C . GLY A 1 158 ? -4.471 -2.533 24.278 1.00 48.16 158 GLY A C 1
ATOM 1231 O O . GLY A 1 158 ? -4.207 -1.777 25.209 1.00 48.16 158 GLY A O 1
ATOM 1232 N N . VAL A 1 159 ? -5.736 -2.909 24.032 1.00 46.75 159 VAL A N 1
ATOM 1233 C CA . VAL A 1 159 ? -6.915 -2.333 24.730 1.00 46.75 159 VAL A CA 1
ATOM 1234 C C . VAL A 1 159 ? -7.765 -3.408 25.423 1.00 46.75 159 VAL A C 1
ATOM 1236 O O . VAL A 1 159 ? -8.990 -3.341 25.469 1.00 46.75 159 VAL A O 1
ATOM 1239 N N . ARG A 1 160 ? -7.122 -4.421 26.016 1.00 44.03 160 ARG A N 1
ATOM 1240 C CA . ARG A 1 160 ? -7.747 -5.292 27.039 1.00 44.03 160 ARG A CA 1
ATOM 1241 C C . ARG A 1 160 ? -7.288 -4.960 28.467 1.00 44.03 160 ARG A C 1
ATOM 1243 O O . ARG A 1 160 ? -7.414 -5.781 29.365 1.00 44.03 160 ARG A O 1
ATOM 1250 N N . GLY A 1 161 ? -6.787 -3.741 28.682 1.00 41.81 161 GLY A N 1
ATOM 1251 C CA . GLY A 1 161 ? -6.400 -3.196 29.991 1.00 41.81 161 GLY A CA 1
ATOM 1252 C C . GLY A 1 161 ? -7.393 -2.190 30.585 1.00 41.81 161 GLY A C 1
ATOM 1253 O O . GLY A 1 161 ? -7.038 -1.463 31.508 1.00 41.81 161 GLY A O 1
ATOM 1254 N N . GLY A 1 162 ? -8.621 -2.114 30.060 1.00 40.16 162 GLY A N 1
ATOM 1255 C CA . GLY A 1 162 ? -9.707 -1.341 30.664 1.00 40.16 162 GLY A CA 1
ATOM 1256 C C . GLY A 1 162 ? -10.171 -1.996 31.963 1.00 40.16 162 GLY A C 1
ATOM 1257 O O . GLY A 1 162 ? -11.178 -2.699 31.981 1.00 40.16 162 GLY A O 1
ATOM 1258 N N . GLY A 1 163 ? -9.406 -1.799 33.038 1.00 38.62 163 GLY A N 1
ATOM 1259 C CA . GLY A 1 163 ? -9.835 -2.122 34.393 1.00 38.62 163 GLY A CA 1
ATOM 1260 C C . GLY A 1 163 ? -11.165 -1.426 34.718 1.00 38.62 163 GLY A C 1
ATOM 1261 O O . GLY A 1 163 ? -11.475 -0.384 34.134 1.00 38.62 163 GLY A O 1
ATOM 1262 N N . PRO A 1 164 ? -11.977 -1.996 35.623 1.00 42.16 164 PRO A N 1
ATOM 1263 C CA . PRO A 1 164 ? -13.301 -1.474 35.919 1.00 42.16 164 PRO A CA 1
ATOM 1264 C C . PRO A 1 164 ? -13.201 -0.014 36.362 1.00 42.16 164 PRO A C 1
ATOM 1266 O O . PRO A 1 164 ? -12.473 0.319 37.300 1.00 42.16 164 PRO A O 1
ATOM 1269 N N . VAL A 1 165 ? -13.964 0.847 35.689 1.00 50.69 165 VAL A N 1
ATOM 1270 C CA . VAL A 1 165 ? -14.230 2.216 36.122 1.00 50.69 165 VAL A CA 1
ATOM 1271 C C . VAL A 1 165 ? -14.767 2.133 37.547 1.00 50.69 165 VAL A C 1
ATOM 1273 O O . VAL A 1 165 ? -15.900 1.707 37.776 1.00 50.69 165 VAL A O 1
ATOM 1276 N N . ARG A 1 166 ? -13.942 2.510 38.529 1.00 43.28 166 ARG A N 1
ATOM 1277 C CA . ARG A 1 166 ? -14.410 2.761 39.890 1.00 43.28 166 ARG A CA 1
ATOM 1278 C C . ARG A 1 166 ? -15.330 3.977 39.834 1.00 43.28 166 ARG A C 1
ATOM 1280 O O . ARG A 1 166 ? -14.886 5.116 39.918 1.00 43.28 166 ARG A O 1
ATOM 1287 N N . ALA A 1 167 ? -16.626 3.720 39.700 1.00 54.03 167 ALA A N 1
ATOM 1288 C CA . ALA A 1 167 ? -17.657 4.659 40.100 1.00 54.03 167 ALA A CA 1
ATOM 1289 C C . ALA A 1 167 ? -17.502 4.891 41.611 1.00 54.03 167 ALA A C 1
ATOM 1291 O O . ALA A 1 167 ? -17.823 4.019 42.416 1.00 54.03 167 ALA A O 1
ATOM 1292 N N . GLY A 1 168 ? -16.934 6.031 42.000 1.00 50.25 168 GLY A N 1
ATOM 1293 C CA . GLY A 1 168 ? -16.619 6.264 43.404 1.00 50.25 168 GLY A CA 1
ATOM 1294 C C . GLY A 1 168 ? -16.038 7.635 43.709 1.00 50.25 168 GLY A C 1
ATOM 1295 O O . GLY A 1 168 ? -14.932 7.708 44.216 1.00 50.25 168 GLY A O 1
ATOM 1296 N N . HIS A 1 169 ? -16.782 8.702 43.423 1.00 44.09 169 HIS A N 1
ATOM 1297 C CA . HIS A 1 169 ? -17.112 9.688 44.455 1.00 44.09 169 HIS A CA 1
ATOM 1298 C C . HIS A 1 169 ? -18.169 10.662 43.934 1.00 44.09 169 HIS A C 1
ATOM 1300 O O . HIS A 1 169 ? -17.921 11.501 43.074 1.00 44.09 169 HIS A O 1
ATOM 1306 N N . ARG A 1 170 ? -19.379 10.533 44.490 1.00 44.56 170 ARG A N 1
ATOM 1307 C CA . ARG A 1 170 ? -20.332 11.637 44.556 1.00 44.56 170 ARG A CA 1
ATOM 1308 C C . ARG A 1 170 ? -19.683 12.709 45.424 1.00 44.56 170 ARG A C 1
ATOM 1310 O O . ARG A 1 170 ? -19.360 12.417 46.571 1.00 44.56 170 ARG A O 1
ATOM 1317 N N . ASN A 1 171 ? -19.513 13.904 44.882 1.00 38.84 171 ASN A N 1
ATOM 1318 C CA . ASN A 1 171 ? -19.317 15.102 45.681 1.00 38.84 171 ASN A CA 1
ATOM 1319 C C . ASN A 1 171 ? -20.725 15.661 45.959 1.00 38.84 171 ASN A C 1
ATOM 1321 O O . ASN A 1 171 ? -21.376 16.098 45.005 1.00 38.84 171 ASN A O 1
ATOM 1325 N N . PRO A 1 172 ? -21.284 15.551 47.176 1.00 54.75 172 PRO A N 1
ATOM 1326 C CA . PRO A 1 172 ? -22.421 16.372 47.554 1.00 54.75 172 PRO A CA 1
ATOM 1327 C C . PRO A 1 172 ? -21.910 17.774 47.920 1.00 54.75 172 PRO A C 1
ATOM 1329 O O . PRO A 1 172 ? -20.721 17.967 48.124 1.00 54.75 172 PRO A O 1
ATOM 1332 N N . GLU A 1 173 ? -22.830 18.722 48.061 1.00 47.94 173 GLU A N 1
ATOM 1333 C CA . GLU A 1 173 ? -22.595 20.086 48.563 1.00 47.94 173 GLU A CA 1
ATOM 1334 C C . GLU A 1 173 ? -22.205 21.139 47.519 1.00 47.94 173 GLU A C 1
ATOM 1336 O O . GLU A 1 173 ? -21.101 21.663 47.483 1.00 47.94 173 GLU A O 1
ATOM 1341 N N . PHE A 1 174 ? -23.209 21.567 46.753 1.00 41.50 174 PHE A N 1
ATOM 1342 C CA . PHE A 1 174 ? -23.495 23.000 46.660 1.00 41.50 174 PHE A CA 1
ATOM 1343 C C . PHE A 1 174 ? -25.006 23.200 46.825 1.00 41.50 174 PHE A C 1
ATOM 1345 O O . PHE A 1 174 ? -25.786 23.011 45.893 1.00 41.50 174 PHE A O 1
ATOM 1352 N N . SER A 1 175 ? -25.416 23.537 48.050 1.00 48.97 175 SER A N 1
ATOM 1353 C CA . SER A 1 175 ? -26.752 24.066 48.338 1.00 48.97 175 SER A CA 1
ATOM 1354 C C . SER A 1 175 ? -26.777 25.573 48.058 1.00 48.97 175 SER A C 1
ATOM 1356 O O . SER A 1 175 ? -25.850 26.276 48.466 1.00 48.97 175 SER A O 1
ATOM 1358 N N . PRO A 1 176 ? -27.832 26.102 47.412 1.00 53.59 176 PRO A N 1
ATOM 1359 C CA . PRO A 1 176 ? -27.998 27.530 47.194 1.00 53.59 176 PRO A CA 1
ATOM 1360 C C . PRO A 1 176 ? -28.634 28.173 48.433 1.00 53.59 176 PRO A C 1
ATOM 1362 O O . PRO A 1 176 ? -29.800 27.926 48.745 1.00 53.59 176 PRO A O 1
ATOM 1365 N N . HIS A 1 177 ? -27.896 29.035 49.132 1.00 50.66 177 HIS A N 1
ATOM 1366 C CA . HIS A 1 177 ? -28.512 29.935 50.102 1.00 50.66 177 HIS A CA 1
ATOM 1367 C C . HIS A 1 177 ? -29.022 31.197 49.404 1.00 50.66 177 HIS A C 1
ATOM 1369 O O . HIS A 1 177 ? -28.255 31.999 48.876 1.00 50.66 177 HIS A O 1
ATOM 1375 N N . ARG A 1 178 ? -30.353 31.342 49.442 1.00 50.06 178 ARG A N 1
ATOM 1376 C CA . ARG A 1 178 ? -31.085 32.610 49.354 1.00 50.06 178 ARG A CA 1
ATOM 1377 C C . ARG A 1 178 ? -30.414 33.677 50.218 1.00 50.06 178 ARG A C 1
ATOM 1379 O O . ARG A 1 178 ? -30.153 33.421 51.392 1.00 50.06 178 ARG A O 1
ATOM 1386 N N . LEU A 1 179 ? -30.320 34.888 49.688 1.00 55.50 179 LEU A N 1
ATOM 1387 C CA . LEU A 1 179 ? -30.449 36.103 50.484 1.00 55.50 179 LEU A CA 1
ATOM 1388 C C . LEU A 1 179 ? -31.535 36.987 49.864 1.00 55.50 179 LEU A C 1
ATOM 1390 O O . LEU A 1 179 ? -31.824 36.883 48.672 1.00 55.50 179 LEU A O 1
ATOM 1394 N N . HIS A 1 180 ? -32.177 37.711 50.774 1.00 60.25 180 HIS A N 1
ATOM 1395 C CA . HIS A 1 180 ? -33.423 38.461 50.676 1.00 60.25 180 HIS A CA 1
ATOM 1396 C C . HIS A 1 180 ? -33.399 39.628 49.690 1.00 60.25 180 HIS A C 1
ATOM 1398 O O . HIS A 1 180 ? -32.314 40.221 49.505 1.00 60.25 180 HIS A O 1
#

Secondary structure (DSSP, 8-state):
--------------HHHHHHHHHHHTT------HHHHHHHHHTTS-EEEEEEE-SB-TTT-PBPPPEEEEEESS--HHHHHHHHHHHHT---SS-EEEE-SSSSEEEEEHHHHHHHHHSPTT---HHHHHHHH-HHHHHHHHHHHHHHHHHHHGGGGG----------------------